Protein AF-0000000067176223 (afdb_homodimer)

Radius of gyration: 20.03 Å; Cα contacts (8 Å, |Δi|>4): 504; chains: 2; bounding box: 41×59×47 Å

Sequence (316 aa):
MNLDLLIQASAVLAVLGTAVVYGTDVFCAAVLRPALESVDDGALVSVMGHVHRFGDHRMPVPGVIGIVASAACVALAAVTAHWAQVFAAVTALALLLAWLALYLRVSAPVNRQLTAAADAGRSLVNGRALQEKWDHVIGARAVLQGAAVAALCVVLAVMNLDLLIQASAVLAVLGTAVVYGTDVFCAAVLRPALESVDDGALVSVMGHVHRFGDHRMPVPGVIGIVASAACVALAAVTAHWAQVFAAVTALALLLAWLALYLRVSAPVNRQLTAAADAGRSLVNGRALQEKWDHVIGARAVLQGAAVAALCVVLAV

pLDDT: mean 96.62, std 4.66, range [54.97, 99.0]

Organism: Mycolicibacterium smegmatis (strain ATCC 700084 / mc(2)155) (NCBI:txid246196)

Secondary structure (DSSP, 8-state):
--HHHHHHHHHHHHHHHHHHHHHHHHHIIIIIHHHHHTS-HHHHHHHHHHHHHHHHHHTHHHHHHHHHHHHHHHHHHHHHT-HHHHHHHHHHHHHHHHHHHHIIIIIHHHHHHHHHHHHHT---TTHHHHHHHHHHHHHHHHHHHHHHHHHHHHHHH-/--HHHHHHHHHHHHHHHHHHHHHHHHHIIIIIHHHHHTS-HHHHHHHHHHHHHHHHHHTHHHHHHHHHHHHHHHHHHHHHT-HHHHHHHHHHHHHHHHHHHHIIIIIHHHHHHHHHHHHHT---TTHHHHHHHHHHHHHHHHHHHHHHHHHHHHHHH-

Nearest PDB structures (foldseek):
  6jzh-assembly1_A  TM=2.528E-01  e=4.218E+00  Homo sapiens
  5k2a-assembly1_A  TM=2.636E-01  e=5.642E+00  unclassified
  8pwn-assembly1_A  TM=2.704E-01  e=7.548E+00  Homo sapiens
  5uvi-assembly1_A  TM=2.059E-01  e=6.526E+00  Homo sapiens
  6jzh-assembly1_A  TM=2.527E-01  e=4.218E+00  Homo sapiens

Structure (mmCIF, N/CA/C/O backbone):
data_AF-0000000067176223-model_v1
#
loop_
_entity.id
_entity.type
_entity.pdbx_description
1 polymer 'DUF1772 domain-containing protein'
#
loop_
_atom_site.group_PDB
_atom_site.id
_atom_site.type_symbol
_atom_site.label_atom_id
_atom_site.label_alt_id
_atom_site.label_comp_id
_atom_site.label_asym_id
_atom_site.label_entity_id
_atom_site.label_seq_id
_atom_site.pdbx_PDB_ins_code
_atom_site.Cartn_x
_atom_site.Cartn_y
_atom_site.Cartn_z
_atom_site.occupancy
_atom_site.B_iso_or_equiv
_atom_site.auth_seq_id
_atom_site.auth_comp_id
_atom_site.auth_asym_id
_atom_site.auth_atom_id
_atom_site.pdbx_PDB_model_num
ATOM 1 N N . MET A 1 1 ? -3.422 -18.531 -28.188 1 54.97 1 MET A N 1
ATOM 2 C CA . MET A 1 1 ? -2.711 -17.969 -27.047 1 54.97 1 MET A CA 1
ATOM 3 C C . MET A 1 1 ? -2.979 -18.797 -25.797 1 54.97 1 MET A C 1
ATOM 5 O O . MET A 1 1 ? -4.07 -19.344 -25.625 1 54.97 1 MET A O 1
ATOM 9 N N . ASN A 1 2 ? -1.961 -19.328 -24.969 1 86.75 2 ASN A N 1
ATOM 10 C CA . ASN A 1 2 ? -2.041 -20.312 -23.875 1 86.75 2 ASN A CA 1
ATOM 11 C C . ASN A 1 2 ? -2.857 -19.781 -22.703 1 86.75 2 ASN A C 1
ATOM 13 O O . ASN A 1 2 ? -2.527 -18.75 -22.125 1 86.75 2 ASN A O 1
ATOM 17 N N . LEU A 1 3 ? -4.176 -20.078 -22.781 1 89.44 3 LEU A N 1
ATOM 18 C CA . LEU A 1 3 ? -5.16 -19.719 -21.781 1 89.44 3 LEU A CA 1
ATOM 19 C C . LEU A 1 3 ? -4.527 -19.656 -20.391 1 89.44 3 LEU A C 1
ATOM 21 O O . LEU A 1 3 ? -4.867 -18.797 -19.578 1 89.44 3 LEU A O 1
ATOM 25 N N . ASP A 1 4 ? -3.611 -20.406 -20.156 1 91.38 4 ASP A N 1
ATOM 26 C CA . ASP A 1 4 ? -2.92 -20.422 -18.859 1 91.38 4 ASP A CA 1
ATOM 27 C C . ASP A 1 4 ? -2.064 -19.172 -18.688 1 91.38 4 ASP A C 1
ATOM 29 O O . ASP A 1 4 ? -2.008 -18.594 -17.594 1 91.38 4 ASP A O 1
ATOM 33 N N . LEU A 1 5 ? -1.467 -18.797 -19.703 1 94.31 5 LEU A N 1
ATOM 34 C CA . LEU A 1 5 ? -0.641 -17.609 -19.641 1 94.31 5 LEU A CA 1
ATOM 35 C C . LEU A 1 5 ? -1.502 -16.359 -19.453 1 94.31 5 LEU A C 1
ATOM 37 O O . LEU A 1 5 ? -1.098 -15.43 -18.75 1 94.31 5 LEU A O 1
ATOM 41 N N . LEU A 1 6 ? -2.688 -16.375 -20.047 1 95.56 6 LEU A N 1
ATOM 42 C CA . LEU A 1 6 ? -3.605 -15.242 -19.891 1 95.56 6 LEU A CA 1
ATOM 43 C C . LEU A 1 6 ? -4.113 -15.141 -18.453 1 95.56 6 LEU A C 1
ATOM 45 O O . LEU A 1 6 ? -4.242 -14.039 -17.922 1 95.56 6 LEU A O 1
ATOM 49 N N . ILE A 1 7 ? -4.367 -16.234 -17.875 1 96.19 7 ILE A N 1
ATOM 50 C CA . ILE A 1 7 ? -4.816 -16.25 -16.484 1 96.19 7 ILE A CA 1
ATOM 51 C C . ILE A 1 7 ? -3.699 -15.734 -15.586 1 96.19 7 ILE A C 1
ATOM 53 O O . ILE A 1 7 ? -3.938 -14.891 -14.719 1 96.19 7 ILE A O 1
ATOM 57 N N . GLN A 1 8 ? -2.512 -16.188 -15.828 1 97.31 8 GLN A N 1
ATOM 58 C CA . GLN A 1 8 ? -1.377 -15.773 -15.016 1 97.31 8 GLN A CA 1
ATOM 59 C C . GLN A 1 8 ? -1.118 -14.273 -15.156 1 97.31 8 GLN A C 1
ATOM 61 O O . GLN A 1 8 ? -0.884 -13.586 -14.164 1 97.31 8 GLN A O 1
ATOM 66 N N . ALA A 1 9 ? -1.176 -13.805 -16.375 1 98.12 9 ALA A N 1
ATOM 67 C 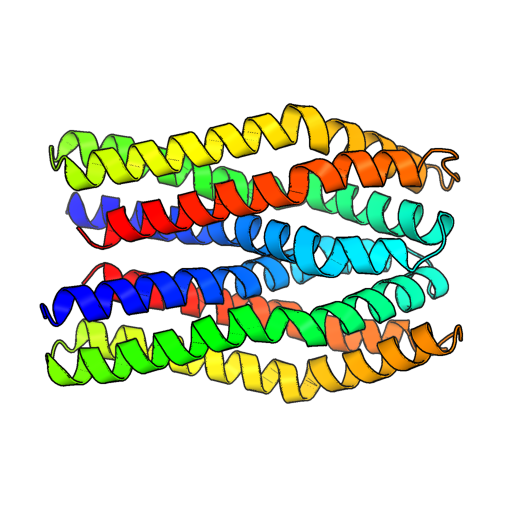CA . ALA A 1 9 ? -0.964 -12.383 -16.625 1 98.12 9 ALA A CA 1
ATOM 68 C C . ALA A 1 9 ? -2.035 -11.547 -15.93 1 98.12 9 ALA A C 1
ATOM 70 O O . ALA A 1 9 ? -1.729 -10.523 -15.312 1 98.12 9 ALA A O 1
ATOM 71 N N . SER A 1 10 ? -3.27 -11.984 -16.031 1 98.44 10 SER A N 1
ATOM 72 C CA . SER A 1 10 ? -4.375 -11.281 -15.391 1 98.44 10 SER A CA 1
ATOM 73 C C . SER A 1 10 ? -4.227 -11.289 -13.875 1 98.44 10 SER A C 1
ATOM 75 O O . SER A 1 10 ? -4.492 -10.281 -13.211 1 98.44 10 SER A O 1
ATOM 77 N N . ALA A 1 11 ? -3.791 -12.398 -13.344 1 98.75 11 ALA A N 1
ATOM 78 C CA . ALA A 1 11 ? -3.633 -12.508 -11.898 1 98.75 11 ALA A CA 1
ATOM 79 C C . ALA A 1 11 ? -2.498 -11.617 -11.398 1 98.75 11 ALA A C 1
ATOM 81 O O . ALA A 1 11 ? -2.615 -10.984 -10.344 1 98.75 11 ALA A O 1
ATOM 82 N N . VAL A 1 12 ? -1.42 -11.539 -12.117 1 98.94 12 VAL A N 1
ATOM 83 C CA . VAL A 1 12 ? -0.304 -10.68 -11.734 1 98.94 12 VAL A CA 1
ATOM 84 C C . VAL A 1 12 ? -0.749 -9.219 -11.75 1 98.94 12 VAL A C 1
ATOM 86 O O . VAL A 1 12 ? -0.463 -8.477 -10.812 1 98.94 12 VAL A O 1
ATOM 89 N N . LEU A 1 13 ? -1.484 -8.82 -12.758 1 98.94 13 LEU A N 1
ATOM 90 C CA . LEU A 1 13 ? -2 -7.461 -12.828 1 98.94 13 LEU A CA 1
ATOM 91 C C . LEU A 1 13 ? -2.955 -7.176 -11.68 1 98.94 13 LEU A C 1
ATOM 93 O O . LEU A 1 13 ? -2.924 -6.09 -11.094 1 98.94 13 LEU A O 1
ATOM 97 N N . ALA A 1 14 ? -3.775 -8.148 -11.391 1 98.94 14 ALA A N 1
ATOM 98 C CA . ALA A 1 14 ? -4.719 -7.996 -10.289 1 98.94 14 ALA A CA 1
ATOM 99 C C . ALA A 1 14 ? -3.984 -7.816 -8.961 1 98.94 14 ALA A C 1
ATOM 101 O O . ALA A 1 14 ? -4.355 -6.969 -8.148 1 98.94 14 ALA A O 1
ATOM 102 N N . VAL A 1 15 ? -2.938 -8.617 -8.734 1 99 15 VAL A N 1
ATOM 103 C CA . VAL A 1 15 ? -2.156 -8.5 -7.504 1 99 15 VAL A CA 1
ATOM 104 C C . VAL A 1 15 ? -1.513 -7.117 -7.426 1 99 15 VAL A C 1
ATOM 106 O O . VAL A 1 15 ? -1.618 -6.434 -6.406 1 99 15 VAL A O 1
ATOM 109 N N . LEU A 1 16 ? -0.951 -6.676 -8.523 1 99 16 LEU A N 1
ATOM 110 C CA . LEU A 1 16 ? -0.237 -5.406 -8.523 1 99 16 LEU A CA 1
ATOM 111 C C . LEU A 1 16 ? -1.193 -4.246 -8.266 1 99 16 LEU A C 1
ATOM 113 O O . LEU A 1 16 ? -0.887 -3.342 -7.484 1 99 16 LEU A O 1
ATOM 117 N N . GLY A 1 17 ? -2.309 -4.23 -8.93 1 98.94 17 GLY A N 1
ATOM 118 C CA . GLY A 1 17 ? -3.295 -3.188 -8.703 1 98.94 17 GLY A CA 1
ATOM 119 C C . GLY A 1 17 ? -3.871 -3.207 -7.297 1 98.94 17 GLY A C 1
ATOM 120 O O . GLY A 1 17 ? -3.932 -2.174 -6.633 1 98.94 17 GLY A O 1
ATOM 121 N N . THR A 1 18 ? -4.25 -4.383 -6.809 1 98.94 18 THR A N 1
ATOM 122 C CA . THR A 1 18 ? -4.859 -4.543 -5.492 1 98.94 18 THR A CA 1
ATOM 123 C C . THR A 1 18 ? -3.854 -4.234 -4.387 1 98.94 18 THR A C 1
ATOM 125 O O . THR A 1 18 ? -4.215 -3.682 -3.346 1 98.94 18 THR A O 1
ATOM 128 N N . ALA A 1 19 ? -2.605 -4.559 -4.602 1 98.94 19 ALA A N 1
ATOM 129 C CA . ALA A 1 19 ? -1.542 -4.348 -3.623 1 98.94 19 ALA A CA 1
ATOM 130 C C . ALA A 1 19 ? -1.354 -2.863 -3.328 1 98.94 19 ALA A C 1
ATOM 132 O O . ALA A 1 19 ? -1.027 -2.482 -2.201 1 98.94 19 ALA A O 1
ATOM 133 N N . VAL A 1 20 ? -1.558 -2.02 -4.324 1 98.94 20 VAL A N 1
ATOM 134 C CA . VAL A 1 20 ? -1.439 -0.582 -4.102 1 98.94 20 VAL A CA 1
ATOM 135 C C . VAL A 1 20 ? -2.473 -0.13 -3.074 1 98.94 20 VAL A C 1
ATOM 137 O O . VAL A 1 20 ? -2.135 0.554 -2.104 1 98.94 20 VAL A O 1
ATOM 140 N N . VAL A 1 21 ? -3.689 -0.533 -3.271 1 98.94 21 VAL A N 1
ATOM 141 C CA . VAL A 1 21 ? -4.773 -0.122 -2.385 1 98.94 21 VAL A CA 1
ATOM 142 C C . VAL A 1 21 ? -4.602 -0.783 -1.02 1 98.94 21 VAL A C 1
ATOM 144 O O . VAL A 1 21 ? -4.816 -0.147 0.016 1 98.94 21 VAL A O 1
ATOM 147 N N . TYR A 1 22 ? -4.199 -1.993 -1.015 1 98.94 22 TYR A N 1
ATOM 148 C CA . TYR A 1 22 ? -3.943 -2.75 0.206 1 98.94 22 TYR A CA 1
ATOM 149 C C . TYR A 1 22 ? -2.883 -2.064 1.06 1 98.94 22 TYR A C 1
ATOM 151 O O . TYR A 1 22 ? -3.121 -1.765 2.232 1 98.94 22 TYR A O 1
ATOM 159 N N . GLY A 1 23 ? -1.751 -1.81 0.456 1 98.94 23 GLY A N 1
ATOM 160 C CA . GLY A 1 23 ? -0.691 -1.146 1.199 1 98.94 23 GLY A CA 1
ATOM 161 C C . GLY A 1 23 ? -1.084 0.231 1.698 1 98.94 23 GLY A C 1
ATOM 162 O O . GLY A 1 23 ? -0.73 0.617 2.814 1 98.94 23 GLY A O 1
ATOM 163 N N . THR A 1 24 ? -1.796 0.92 0.87 1 98.94 24 THR A N 1
ATOM 164 C CA . THR A 1 24 ? -2.285 2.24 1.251 1 98.94 24 THR A CA 1
ATOM 165 C C . THR A 1 24 ? -3.186 2.15 2.48 1 98.94 24 THR A C 1
ATOM 167 O O . THR A 1 24 ? -3.018 2.912 3.436 1 98.94 24 THR A O 1
ATOM 170 N N . ASP A 1 25 ? -4.105 1.191 2.477 1 98.94 25 ASP A N 1
ATOM 171 C CA . ASP A 1 25 ? -5.043 1.061 3.586 1 98.94 25 ASP A CA 1
ATOM 172 C C . ASP A 1 25 ? -4.328 0.615 4.859 1 98.94 25 ASP A C 1
ATOM 174 O O . ASP A 1 25 ? -4.66 1.072 5.957 1 98.94 25 ASP A O 1
ATOM 178 N N . VAL A 1 26 ? -3.383 -0.267 4.742 1 98.94 26 VAL A N 1
ATOM 179 C CA . VAL A 1 26 ? -2.619 -0.706 5.906 1 98.94 26 VAL A CA 1
ATOM 180 C C . VAL A 1 26 ? -1.835 0.47 6.484 1 98.94 26 VAL A C 1
ATOM 182 O O . VAL A 1 26 ? -1.818 0.678 7.699 1 98.94 26 VAL A O 1
ATOM 185 N N . PHE A 1 27 ? -1.197 1.243 5.672 1 98.94 27 PHE A N 1
ATOM 186 C CA . PHE A 1 27 ? -0.453 2.426 6.09 1 98.94 27 PHE A CA 1
ATOM 187 C C . PHE A 1 27 ? -1.363 3.41 6.816 1 98.94 27 PHE A C 1
ATOM 189 O O . PHE A 1 27 ? -0.992 3.957 7.855 1 98.94 27 PHE A O 1
ATOM 196 N N . CYS A 1 28 ? -2.537 3.645 6.219 1 98.88 28 CYS A N 1
ATOM 197 C CA . CYS A 1 28 ? -3.475 4.574 6.836 1 98.88 28 CYS A CA 1
ATOM 198 C C . CYS A 1 28 ? -3.93 4.066 8.195 1 98.88 28 CYS A C 1
ATOM 200 O O . CYS A 1 28 ? -4.008 4.836 9.156 1 98.88 28 CYS A O 1
ATOM 202 N N . ALA A 1 29 ? -4.152 2.785 8.289 1 98.75 29 ALA A N 1
ATOM 203 C CA . ALA A 1 29 ? -4.621 2.203 9.547 1 98.75 29 ALA A CA 1
ATOM 204 C C . ALA A 1 29 ? -3.51 2.191 10.594 1 98.75 29 ALA A C 1
ATOM 206 O O . ALA A 1 29 ? -3.74 2.535 11.758 1 98.75 29 ALA A O 1
ATOM 207 N N . ALA A 1 30 ? -2.33 1.884 10.172 1 98.81 30 ALA A N 1
ATOM 208 C CA . ALA A 1 30 ? -1.265 1.603 11.133 1 98.81 30 ALA A CA 1
ATOM 209 C C . ALA A 1 30 ? -0.45 2.857 11.43 1 98.81 30 ALA A C 1
ATOM 211 O O . ALA A 1 30 ? 0.122 2.988 12.516 1 98.81 30 ALA A O 1
ATOM 212 N N . VAL A 1 31 ? -0.397 3.795 10.523 1 98.81 31 VAL A N 1
ATOM 213 C CA . VAL A 1 31 ? 0.563 4.887 10.656 1 98.81 31 VAL A CA 1
ATOM 214 C C . VAL A 1 31 ? -0.169 6.227 10.625 1 98.81 31 VAL A C 1
ATOM 216 O O . VAL A 1 31 ? -0.065 7.023 11.555 1 98.81 31 VAL A O 1
ATOM 219 N N . LEU A 1 32 ? -0.964 6.469 9.562 1 98.75 32 LEU A N 1
ATOM 220 C CA . LEU A 1 32 ? -1.586 7.773 9.367 1 98.75 32 LEU A CA 1
ATOM 221 C C . LEU A 1 32 ? -2.584 8.07 10.484 1 98.75 32 LEU A C 1
ATOM 223 O O . LEU A 1 32 ? -2.619 9.188 11.016 1 98.75 32 LEU A O 1
ATOM 227 N N . ARG A 1 33 ? -3.365 7.055 10.859 1 98.44 33 ARG A N 1
ATOM 228 C CA . ARG A 1 33 ? -4.402 7.246 11.867 1 98.44 33 ARG A CA 1
ATOM 229 C C . ARG A 1 33 ? -3.807 7.73 13.18 1 98.44 33 ARG A C 1
ATOM 231 O O . ARG A 1 33 ? -4.164 8.797 13.68 1 98.44 33 ARG A O 1
ATOM 238 N N . PRO A 1 34 ? -2.859 7.031 13.758 1 98.25 34 PRO A N 1
ATOM 239 C CA . PRO A 1 34 ? -2.301 7.551 15.008 1 98.25 34 PRO A CA 1
ATOM 240 C C . PRO A 1 34 ? -1.509 8.844 14.805 1 98.25 34 PRO A C 1
ATOM 242 O O . PRO A 1 34 ? -1.446 9.68 15.711 1 98.25 34 PRO A O 1
ATOM 245 N N . ALA A 1 35 ? -0.877 9.078 13.711 1 98.38 35 ALA A N 1
ATOM 246 C CA . ALA A 1 35 ? -0.188 10.336 13.422 1 98.38 35 ALA A CA 1
ATOM 247 C C . ALA A 1 35 ? -1.152 11.516 13.477 1 98.38 35 ALA A C 1
ATOM 249 O O . ALA A 1 35 ? -0.839 12.555 14.07 1 98.38 35 ALA A O 1
ATOM 250 N N . LEU A 1 36 ? -2.369 11.305 12.914 1 97.69 36 LEU A N 1
ATOM 251 C CA . LEU A 1 36 ? -3.354 12.383 12.844 1 97.69 36 LEU A CA 1
ATOM 252 C C . LEU A 1 36 ? -3.959 12.656 14.219 1 97.69 36 LEU A C 1
ATOM 254 O O . LEU A 1 36 ? -4.48 13.742 14.461 1 97.69 36 LEU A O 1
ATOM 258 N N . GLU A 1 37 ? -3.879 11.688 15.094 1 96.94 37 GLU A N 1
ATOM 259 C CA . GLU A 1 37 ? -4.312 11.906 16.469 1 96.94 37 GLU A CA 1
ATOM 260 C C . GLU A 1 37 ? -3.352 12.828 17.203 1 96.94 37 GLU A C 1
ATOM 262 O O . GLU A 1 37 ? -3.717 13.43 18.234 1 96.94 37 GLU A O 1
ATOM 267 N N . SER A 1 38 ? -2.205 13.039 16.672 1 95.94 38 SER A N 1
ATOM 268 C CA . SER A 1 38 ? -1.148 13.758 17.375 1 95.94 38 SER A CA 1
ATOM 269 C C . SER A 1 38 ? -1.013 15.188 16.859 1 95.94 38 SER A C 1
ATOM 271 O O . SER A 1 38 ? -0.119 15.922 17.281 1 95.94 38 SER A O 1
ATOM 273 N N . VAL A 1 39 ? -1.89 15.57 15.914 1 95.69 39 VAL A N 1
ATOM 274 C CA . VAL A 1 39 ? -1.747 16.906 15.328 1 95.69 39 VAL A CA 1
ATOM 275 C C . VAL A 1 39 ? -3.002 17.719 15.609 1 95.69 39 VAL A C 1
ATOM 277 O O . VAL A 1 39 ? -4.031 17.188 16.016 1 95.69 39 VAL A O 1
ATOM 280 N N . ASP A 1 40 ? -2.891 19.062 15.422 1 94.06 40 ASP A N 1
ATOM 281 C CA . ASP A 1 40 ? -4.047 19.922 15.656 1 94.06 40 ASP A CA 1
ATOM 282 C C . ASP A 1 40 ? -5.07 19.781 14.531 1 94.06 40 ASP A C 1
ATOM 284 O O . ASP A 1 40 ? -4.754 19.281 13.453 1 94.06 40 ASP A O 1
ATOM 288 N N . ASP A 1 41 ? -6.285 20.234 14.727 1 94.5 41 ASP A N 1
ATOM 289 C CA . ASP A 1 41 ? -7.406 20.047 13.812 1 94.5 41 ASP A CA 1
ATOM 290 C C . ASP A 1 41 ? -7.152 20.75 12.477 1 94.5 41 ASP A C 1
ATOM 292 O O . ASP A 1 41 ? -7.547 20.25 11.422 1 94.5 41 ASP A O 1
ATOM 296 N N . GLY A 1 42 ? -6.551 21.938 12.57 1 93.94 42 GLY A N 1
ATOM 297 C CA . GLY A 1 42 ? -6.254 22.672 11.352 1 93.94 42 GLY A CA 1
ATOM 298 C C . GLY A 1 42 ? -5.336 21.906 10.406 1 93.94 42 GLY A C 1
ATOM 299 O O . GLY A 1 42 ? -5.602 21.828 9.211 1 93.94 42 GLY A O 1
ATOM 300 N N . ALA A 1 43 ? -4.273 21.375 10.984 1 94.31 43 ALA A N 1
ATOM 301 C CA . ALA A 1 43 ? -3.33 20.594 10.195 1 94.31 43 ALA A CA 1
ATOM 302 C C . ALA A 1 43 ? -3.994 19.344 9.633 1 94.31 43 ALA A C 1
ATOM 304 O O . ALA A 1 43 ? -3.783 18.984 8.477 1 94.31 43 ALA A O 1
ATOM 305 N N . LEU A 1 44 ? -4.809 18.719 10.461 1 96.88 44 LEU A N 1
ATOM 306 C CA . LEU A 1 44 ? -5.527 17.516 10.047 1 96.88 44 LEU A CA 1
ATOM 307 C C . LEU A 1 44 ? -6.414 17.812 8.836 1 96.88 44 LEU A C 1
ATOM 309 O O . LEU A 1 44 ? -6.32 17.125 7.816 1 96.88 44 LEU A O 1
ATOM 313 N N . VAL A 1 45 ? -7.23 18.797 8.906 1 96.62 45 VAL A N 1
ATOM 314 C CA . VAL A 1 45 ? -8.195 19.109 7.855 1 96.62 45 VAL A CA 1
ATOM 315 C C . VAL A 1 45 ? -7.457 19.547 6.594 1 96.62 45 VAL A C 1
ATOM 317 O O . VAL A 1 45 ? -7.805 19.125 5.484 1 96.62 45 VAL A O 1
ATOM 320 N N . SER A 1 46 ? -6.465 20.359 6.742 1 96.19 46 SER A N 1
ATOM 321 C CA . SER A 1 46 ? -5.719 20.859 5.59 1 96.19 46 SER A CA 1
ATOM 322 C C . SER A 1 46 ? -5.016 19.734 4.848 1 96.19 46 SER A C 1
ATOM 324 O O . SER A 1 46 ? -5.223 19.547 3.646 1 96.19 46 SER A O 1
ATOM 326 N N . VAL A 1 47 ? -4.285 18.938 5.578 1 97.31 47 VAL A N 1
ATOM 327 C CA 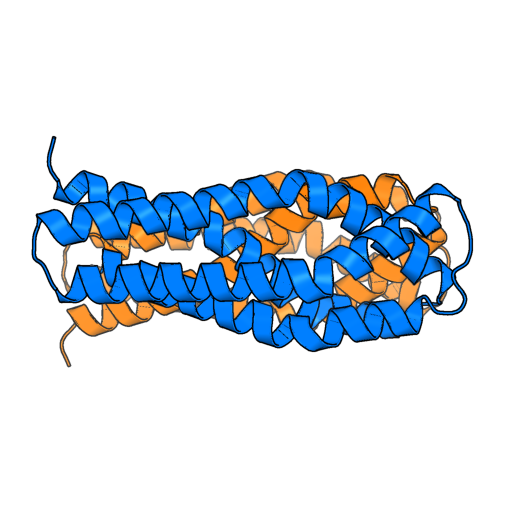. VAL A 1 47 ? -3.494 17.891 4.945 1 97.31 47 VAL A CA 1
ATOM 328 C C . VAL A 1 47 ? -4.414 16.812 4.395 1 97.31 47 VAL A C 1
ATOM 330 O O . VAL A 1 47 ? -4.289 16.406 3.236 1 97.31 47 VAL A O 1
ATOM 333 N N . MET A 1 48 ? -5.398 16.359 5.184 1 98.12 48 MET A N 1
ATOM 334 C CA . MET A 1 48 ? -6.246 15.258 4.738 1 98.12 48 MET A CA 1
ATOM 335 C C . MET A 1 48 ? -7.172 15.703 3.613 1 98.12 48 MET A C 1
ATOM 337 O O . MET A 1 48 ? -7.504 14.914 2.727 1 98.12 48 MET A O 1
ATOM 341 N N . GLY A 1 49 ? -7.621 16.953 3.666 1 97.88 49 GLY A N 1
ATOM 342 C CA . GLY A 1 49 ? -8.391 17.453 2.539 1 97.88 49 GLY A CA 1
ATOM 343 C C . GLY A 1 49 ? -7.66 17.328 1.216 1 97.88 49 GLY A C 1
ATOM 344 O O . GLY A 1 49 ? -8.234 16.875 0.224 1 97.88 49 GLY A O 1
ATOM 345 N N . HIS A 1 50 ? -6.414 17.688 1.16 1 97.81 50 HIS A N 1
ATOM 346 C CA . HIS A 1 50 ? -5.629 17.594 -0.065 1 97.81 50 HIS A CA 1
ATOM 347 C C . HIS A 1 50 ? -5.281 16.141 -0.393 1 97.81 50 HIS A C 1
ATOM 349 O O . HIS A 1 50 ? -5.238 15.766 -1.563 1 97.81 50 HIS A O 1
ATOM 355 N N . VAL A 1 51 ? -5 15.312 0.627 1 98.62 51 VAL A N 1
ATOM 356 C CA . VAL A 1 51 ? -4.766 13.891 0.415 1 98.62 51 VAL A CA 1
ATOM 357 C C . VAL A 1 51 ? -5.98 13.258 -0.258 1 98.62 51 VAL A C 1
ATOM 359 O O . VAL A 1 51 ? -5.844 12.508 -1.229 1 98.62 51 VAL A O 1
ATOM 362 N N . HIS A 1 52 ? -7.176 13.586 0.267 1 98.5 52 HIS A N 1
ATOM 363 C CA . HIS A 1 52 ? -8.391 13.016 -0.31 1 98.5 52 HIS A CA 1
ATOM 364 C C . HIS A 1 52 ? -8.633 13.547 -1.717 1 98.5 52 HIS A C 1
ATOM 366 O O . HIS A 1 52 ? -9.094 12.812 -2.592 1 98.5 52 HIS A O 1
ATOM 372 N N . ARG A 1 53 ? -8.328 14.781 -1.964 1 97.75 53 ARG A N 1
ATOM 373 C CA . ARG A 1 53 ? -8.461 15.359 -3.299 1 97.75 53 ARG A CA 1
ATOM 374 C C . ARG A 1 53 ? -7.633 14.586 -4.316 1 97.75 53 ARG A C 1
ATOM 376 O O . ARG A 1 53 ? -8.156 14.125 -5.332 1 97.75 53 ARG A O 1
ATOM 383 N N . PHE A 1 54 ? -6.367 14.438 -4.078 1 98.44 54 PHE A N 1
ATOM 384 C CA . PHE A 1 54 ? -5.48 13.727 -4.996 1 98.44 54 PHE A CA 1
ATOM 385 C C . PHE A 1 54 ? -5.789 12.234 -4.996 1 98.44 54 PHE A C 1
ATOM 387 O O . PHE A 1 54 ? -5.762 11.594 -6.047 1 98.44 54 PHE A O 1
ATOM 394 N N . GLY A 1 55 ? -6.066 11.672 -3.795 1 98.44 55 GLY A N 1
ATOM 395 C CA . GLY A 1 55 ? -6.383 10.258 -3.693 1 98.44 55 GLY A CA 1
ATOM 396 C C . GLY A 1 55 ? -7.594 9.859 -4.512 1 98.44 55 GLY A C 1
ATOM 397 O O . GLY A 1 55 ? -7.547 8.883 -5.266 1 98.44 55 GLY A O 1
ATOM 398 N N . ASP A 1 56 ? -8.688 10.594 -4.375 1 97.94 56 ASP A N 1
ATOM 399 C CA . ASP A 1 56 ? -9.938 10.273 -5.066 1 97.94 56 ASP A CA 1
ATOM 400 C C . ASP A 1 56 ? -9.781 10.43 -6.578 1 97.94 56 ASP A C 1
ATOM 402 O O . ASP A 1 56 ? -10.555 9.852 -7.348 1 97.94 56 ASP A O 1
ATOM 406 N N . HIS A 1 57 ? -8.766 11.141 -6.965 1 97.62 57 HIS A N 1
ATOM 407 C CA . HIS A 1 57 ? -8.516 11.32 -8.391 1 97.62 57 HIS A CA 1
ATOM 408 C C . HIS A 1 57 ? -7.582 10.242 -8.93 1 97.62 57 HIS A C 1
ATOM 410 O O . HIS A 1 57 ? -7.73 9.797 -10.062 1 97.62 57 HIS A O 1
ATOM 416 N N . ARG A 1 58 ? -6.645 9.773 -8.188 1 98.62 58 ARG A N 1
ATOM 417 C CA . ARG A 1 58 ? -5.547 8.984 -8.734 1 98.62 58 ARG A CA 1
ATOM 418 C C . ARG A 1 58 ? -5.652 7.523 -8.297 1 98.62 58 ARG A C 1
ATOM 420 O O . ARG A 1 58 ? -5.281 6.621 -9.047 1 98.62 58 ARG A O 1
ATOM 427 N N . MET A 1 59 ? -6.211 7.277 -7.168 1 98.62 59 MET A N 1
ATOM 428 C CA . MET A 1 59 ? -6.195 5.93 -6.609 1 98.62 59 MET A CA 1
ATOM 429 C C . MET A 1 59 ? -7.223 5.039 -7.301 1 98.62 59 MET A C 1
ATOM 431 O O . MET A 1 59 ? -7.145 3.812 -7.223 1 98.62 59 MET A O 1
ATOM 435 N N . PRO A 1 60 ? -8.32 5.574 -8.047 1 98.56 60 PRO A N 1
ATOM 436 C CA . PRO A 1 60 ? -9.188 4.688 -8.82 1 98.56 60 PRO A CA 1
ATOM 437 C C . PRO A 1 60 ? -8.43 3.898 -9.891 1 98.56 60 PRO A C 1
ATOM 439 O O . PRO A 1 60 ? -8.836 2.795 -10.258 1 98.56 60 PRO A O 1
ATOM 442 N N . VAL A 1 61 ? -7.285 4.348 -10.352 1 98.75 61 VAL A N 1
ATOM 443 C CA . VAL A 1 61 ? -6.527 3.682 -11.406 1 98.75 61 VAL A CA 1
ATOM 444 C C . VAL A 1 61 ? -6.07 2.307 -10.922 1 98.75 61 VAL A C 1
ATOM 446 O O . VAL A 1 61 ? -6.457 1.282 -11.492 1 98.75 61 VAL A O 1
ATOM 449 N N . PRO A 1 62 ? -5.273 2.221 -9.875 1 98.81 62 PRO A N 1
ATOM 450 C CA . PRO A 1 62 ? -4.91 0.871 -9.43 1 98.81 62 PRO A CA 1
ATOM 451 C C . PRO A 1 62 ? -6.117 0.058 -8.961 1 98.81 62 PRO A C 1
ATOM 453 O O . PRO A 1 62 ? -6.141 -1.165 -9.125 1 98.81 62 PRO A O 1
ATOM 456 N N . GLY A 1 63 ? -7.129 0.703 -8.352 1 98.75 63 GLY A N 1
ATOM 457 C CA . GLY A 1 63 ? -8.336 0.002 -7.953 1 98.75 63 GLY A CA 1
ATOM 458 C C . GLY A 1 63 ? -9.055 -0.665 -9.117 1 98.75 63 GLY A C 1
ATOM 459 O O . GLY A 1 63 ? -9.422 -1.838 -9.031 1 98.75 63 GLY A O 1
ATOM 460 N N . VAL A 1 64 ? -9.234 0.07 -10.188 1 98.75 64 VAL A N 1
ATOM 461 C CA . VAL A 1 64 ? -9.906 -0.441 -11.383 1 98.75 64 VAL A CA 1
ATOM 462 C C . VAL A 1 64 ? -9.07 -1.563 -12 1 98.75 64 VAL A C 1
ATOM 464 O O . VAL A 1 64 ? -9.617 -2.588 -12.422 1 98.75 64 VAL A O 1
ATOM 467 N N . ILE A 1 65 ? -7.758 -1.395 -12.039 1 98.88 65 ILE A N 1
ATOM 468 C CA . ILE A 1 65 ? -6.883 -2.453 -12.531 1 98.88 65 ILE A CA 1
ATOM 469 C C . ILE A 1 65 ? -7.094 -3.723 -11.703 1 98.88 65 ILE A C 1
ATOM 471 O O . ILE A 1 65 ? -7.258 -4.809 -12.266 1 98.88 65 ILE A O 1
ATOM 475 N N . GLY A 1 66 ? -7.129 -3.586 -10.406 1 98.94 66 GLY A N 1
ATOM 476 C CA . GLY A 1 66 ? -7.34 -4.734 -9.539 1 98.94 66 GLY A CA 1
ATOM 477 C C . GLY A 1 66 ? -8.672 -5.426 -9.773 1 98.94 66 GLY A C 1
ATOM 478 O O . GLY A 1 66 ? -8.719 -6.648 -9.922 1 98.94 66 GLY A O 1
ATOM 479 N N . ILE A 1 67 ? -9.711 -4.711 -9.867 1 98.94 67 ILE A N 1
ATOM 480 C CA . ILE A 1 67 ? -11.055 -5.254 -9.977 1 98.94 67 ILE A CA 1
ATOM 481 C C . ILE A 1 67 ? -11.25 -5.875 -11.359 1 98.94 67 ILE A C 1
ATOM 483 O O . ILE A 1 67 ? -11.727 -7.008 -11.477 1 98.94 67 ILE A O 1
ATOM 487 N N . VAL A 1 68 ? -10.859 -5.195 -12.422 1 98.94 68 VAL A N 1
ATOM 488 C CA . VAL A 1 68 ? -11.07 -5.668 -13.781 1 98.94 68 VAL A CA 1
ATOM 489 C C . VAL A 1 68 ? -10.211 -6.902 -14.039 1 98.94 68 VAL A C 1
ATOM 491 O O . VAL A 1 68 ? -10.672 -7.879 -14.633 1 98.94 68 VAL A O 1
ATOM 494 N N . ALA A 1 69 ? -8.977 -6.832 -13.633 1 98.94 69 ALA A N 1
ATOM 495 C CA . ALA A 1 69 ? -8.102 -7.988 -13.805 1 98.94 69 ALA A CA 1
ATOM 496 C C . ALA A 1 69 ? -8.617 -9.188 -13.016 1 98.94 69 ALA A C 1
ATOM 498 O O . ALA A 1 69 ? -8.508 -10.328 -13.469 1 98.94 69 ALA A O 1
ATOM 499 N N . SER A 1 70 ? -9.141 -8.953 -11.844 1 98.88 70 SER A N 1
ATOM 500 C CA . SER A 1 70 ? -9.742 -10.031 -11.07 1 98.88 70 SER A CA 1
ATOM 501 C C . SER A 1 70 ? -10.953 -10.617 -11.789 1 98.88 70 SER A C 1
ATOM 503 O O . SER A 1 70 ? -11.148 -11.836 -11.812 1 98.88 70 SER A O 1
ATOM 505 N N . ALA A 1 71 ? -11.781 -9.781 -12.328 1 98.75 71 ALA A N 1
ATOM 506 C CA . ALA A 1 71 ? -12.914 -10.25 -13.117 1 98.75 71 ALA A CA 1
ATOM 507 C C . ALA A 1 71 ? -12.453 -11.078 -14.305 1 98.75 71 ALA A C 1
ATOM 509 O O . ALA A 1 71 ? -13.062 -12.102 -14.641 1 98.75 71 ALA A O 1
ATOM 510 N N . ALA A 1 72 ? -11.43 -10.625 -14.945 1 98.44 72 ALA A N 1
ATOM 511 C CA . ALA A 1 72 ? -10.852 -11.391 -16.047 1 98.44 72 ALA A CA 1
ATOM 512 C C . ALA A 1 72 ? -10.398 -12.766 -15.578 1 98.44 72 ALA A C 1
ATOM 514 O O . ALA A 1 72 ? -10.586 -13.766 -16.281 1 98.44 72 ALA A O 1
ATOM 515 N N . CYS A 1 73 ? -9.766 -12.828 -14.398 1 97.94 73 CYS A N 1
ATOM 516 C CA . CYS A 1 73 ? -9.367 -14.117 -13.828 1 97.94 73 CYS A CA 1
ATOM 517 C C . CYS A 1 73 ? -10.562 -15.039 -13.672 1 97.94 73 CYS A C 1
ATOM 519 O O . CYS A 1 73 ? -10.484 -16.234 -13.992 1 97.94 73 CYS A O 1
ATOM 521 N N . VAL A 1 74 ? -11.656 -14.516 -13.18 1 97.88 74 VAL A N 1
ATOM 522 C CA . VAL A 1 74 ? -12.867 -15.312 -12.992 1 97.88 74 VAL A CA 1
ATOM 523 C C . VAL A 1 74 ? -13.336 -15.852 -14.344 1 97.88 74 VAL A C 1
ATOM 525 O O . VAL A 1 74 ? -13.57 -17.047 -14.484 1 97.88 74 VAL A O 1
ATOM 528 N N . ALA A 1 75 ? -13.453 -15.016 -15.312 1 97.12 75 ALA A N 1
ATOM 529 C CA . ALA A 1 75 ? -13.953 -15.398 -16.625 1 97.12 75 ALA A CA 1
ATOM 530 C C . ALA A 1 75 ? -13.055 -16.453 -17.266 1 97.12 75 ALA A C 1
ATOM 532 O O . ALA A 1 75 ? -13.547 -17.453 -17.797 1 97.12 75 ALA A O 1
ATOM 533 N N . LEU A 1 76 ? -11.75 -16.25 -17.203 1 96.62 76 LEU A N 1
ATOM 534 C CA . LEU A 1 76 ? -10.797 -17.141 -17.844 1 96.62 76 LEU A CA 1
ATOM 535 C C . LEU A 1 76 ? -10.734 -18.484 -17.109 1 96.62 76 LEU A C 1
ATOM 537 O O . LEU A 1 76 ? -10.656 -19.531 -17.75 1 96.62 76 LEU A O 1
ATOM 541 N N . ALA A 1 77 ? -10.734 -18.406 -15.773 1 94.62 77 ALA A N 1
ATOM 542 C CA . ALA A 1 77 ? -10.711 -19.625 -14.984 1 94.62 77 ALA A CA 1
ATOM 543 C C . ALA A 1 77 ? -11.953 -20.469 -15.242 1 94.62 77 ALA A C 1
ATOM 545 O O . ALA A 1 77 ? -11.891 -21.703 -15.258 1 94.62 77 ALA A O 1
ATOM 546 N N . ALA A 1 78 ? -13.078 -19.859 -15.43 1 94 78 ALA A N 1
ATOM 547 C CA . ALA A 1 78 ? -14.336 -20.562 -15.68 1 94 78 ALA A CA 1
ATOM 548 C C . ALA A 1 78 ? -14.273 -21.344 -16.984 1 94 78 ALA A C 1
ATOM 550 O O . ALA A 1 78 ? -14.867 -22.422 -17.109 1 94 78 ALA A O 1
ATOM 551 N N . VAL A 1 79 ? -13.492 -20.859 -17.891 1 93.62 79 VAL A N 1
ATOM 552 C CA . VAL A 1 79 ? -13.359 -21.516 -19.188 1 93.62 79 VAL A CA 1
ATOM 553 C C . VAL A 1 79 ? -12.516 -22.781 -19.047 1 93.62 79 VAL A C 1
ATOM 555 O O . VAL A 1 79 ? -12.789 -23.797 -19.688 1 93.62 79 VAL A O 1
ATOM 558 N N . THR A 1 80 ? -11.531 -22.859 -18.219 1 87.5 80 THR A N 1
ATOM 559 C CA . THR A 1 80 ? -10.609 -23.984 -18.078 1 87.5 80 THR A CA 1
ATOM 560 C C . THR A 1 80 ? -11.188 -25.047 -17.141 1 87.5 80 THR A C 1
ATOM 562 O O . THR A 1 80 ? -10.68 -26.156 -17.078 1 87.5 80 THR A O 1
ATOM 565 N N . ALA A 1 81 ? -12.211 -24.672 -16.453 1 83.44 81 ALA A N 1
ATOM 566 C CA . ALA A 1 81 ? -12.938 -25.562 -15.555 1 83.44 81 ALA A CA 1
ATOM 567 C C . ALA A 1 81 ? -12.023 -26.078 -14.453 1 83.44 81 ALA A C 1
ATOM 569 O O . ALA A 1 81 ? -12.133 -27.25 -14.039 1 83.44 81 ALA A O 1
ATOM 570 N N . HIS A 1 82 ? -10.984 -25.344 -14.141 1 87.5 82 HIS A N 1
ATOM 571 C CA . HIS A 1 82 ? -10.203 -25.641 -12.938 1 87.5 82 HIS A CA 1
ATOM 572 C C . HIS A 1 82 ? -10.836 -25.016 -11.703 1 87.5 82 HIS A C 1
ATOM 574 O O . HIS A 1 82 ? -10.602 -23.844 -11.414 1 87.5 82 HIS A O 1
ATOM 580 N N . TRP A 1 83 ? -11.43 -25.688 -10.906 1 92.88 83 TRP A N 1
ATOM 581 C CA . TRP A 1 83 ? -12.359 -25.203 -9.883 1 92.88 83 TRP A CA 1
ATOM 582 C C . TRP A 1 83 ? -11.609 -24.469 -8.773 1 92.88 83 TRP A C 1
ATOM 584 O O . TRP A 1 83 ? -12.109 -23.5 -8.211 1 92.88 83 TRP A O 1
ATOM 594 N N . ALA A 1 84 ? -10.422 -24.969 -8.391 1 93.12 84 ALA A N 1
ATOM 595 C CA . ALA A 1 84 ? -9.641 -24.281 -7.371 1 93.12 84 ALA A CA 1
ATOM 596 C C . ALA A 1 84 ? -9.336 -22.844 -7.801 1 93.12 84 ALA A C 1
ATOM 598 O O . ALA A 1 84 ? -9.414 -21.922 -6.996 1 93.12 84 ALA A O 1
ATOM 599 N N . GLN A 1 85 ? -9.023 -22.703 -9.07 1 95.25 85 GLN A N 1
ATOM 600 C CA . GLN A 1 85 ? -8.719 -21.375 -9.609 1 95.25 85 GLN A CA 1
ATOM 601 C C . GLN A 1 85 ? -9.969 -20.5 -9.664 1 95.25 85 GLN A C 1
ATOM 603 O O . GLN A 1 85 ? -9.906 -19.312 -9.344 1 95.25 85 GLN A O 1
ATOM 608 N N . VAL A 1 86 ? -11.016 -21.078 -10.047 1 96.75 86 VAL A N 1
ATOM 609 C CA . VAL A 1 86 ? -12.273 -20.344 -10.141 1 96.75 86 VAL A CA 1
ATOM 610 C C . VAL A 1 86 ? -12.68 -19.828 -8.758 1 96.75 86 VAL A C 1
ATOM 612 O O . VAL A 1 86 ? -12.977 -18.656 -8.594 1 96.75 86 VAL A O 1
ATOM 615 N N . PHE A 1 87 ? -12.656 -20.672 -7.766 1 98.06 87 PHE A N 1
ATOM 616 C CA . PHE A 1 87 ? -13.062 -20.297 -6.418 1 98.06 87 PHE A CA 1
ATOM 617 C C . PHE A 1 87 ? -12.172 -19.188 -5.867 1 98.06 87 PHE A C 1
ATOM 619 O O . PHE A 1 87 ? -12.664 -18.234 -5.258 1 98.06 87 PHE A O 1
ATOM 626 N N . ALA A 1 88 ? -10.875 -19.328 -6.043 1 98.5 88 ALA A N 1
ATOM 627 C CA . ALA A 1 88 ? -9.938 -18.297 -5.578 1 98.5 88 ALA A CA 1
ATOM 628 C C . ALA A 1 88 ? -10.211 -16.969 -6.254 1 98.5 88 ALA A C 1
ATOM 630 O O . ALA A 1 88 ? -10.227 -15.922 -5.594 1 98.5 88 ALA A O 1
ATOM 631 N N . ALA A 1 89 ? -10.453 -17.016 -7.547 1 98.62 89 ALA A N 1
ATOM 632 C CA . ALA A 1 89 ? -10.68 -15.789 -8.305 1 98.62 89 ALA A CA 1
ATOM 633 C C . ALA A 1 89 ? -11.992 -15.133 -7.887 1 98.62 89 ALA A C 1
ATOM 635 O O . ALA A 1 89 ? -12.055 -13.914 -7.707 1 98.62 89 ALA A O 1
ATOM 636 N N . VAL A 1 90 ? -13.031 -15.859 -7.75 1 98.81 90 VAL A N 1
ATOM 637 C CA . VAL A 1 90 ? -14.336 -15.336 -7.344 1 98.81 90 VAL A CA 1
ATOM 638 C C . VAL A 1 90 ? -14.234 -14.734 -5.941 1 98.81 90 VAL A C 1
ATOM 640 O O . VAL A 1 90 ? -14.812 -13.68 -5.668 1 98.81 90 VAL A O 1
ATOM 643 N N . THR A 1 91 ? -13.508 -15.422 -5.09 1 98.94 91 THR A N 1
ATOM 644 C CA . THR A 1 91 ? -13.297 -14.914 -3.738 1 98.94 91 THR A CA 1
ATOM 645 C C . THR A 1 91 ? -12.609 -13.555 -3.773 1 98.94 91 THR A C 1
ATOM 647 O O . THR A 1 91 ? -13.047 -12.609 -3.121 1 98.94 91 THR A O 1
ATOM 650 N N . ALA A 1 92 ? -11.531 -13.477 -4.539 1 98.94 92 ALA A N 1
ATOM 651 C CA . ALA A 1 92 ? -10.812 -12.211 -4.66 1 98.94 92 ALA A CA 1
ATOM 652 C C . ALA A 1 92 ? -11.734 -11.102 -5.145 1 98.94 92 ALA A C 1
ATOM 654 O O . ALA A 1 92 ? -11.773 -10.016 -4.555 1 98.94 92 ALA A O 1
ATOM 655 N N . LEU A 1 93 ? -12.484 -11.352 -6.188 1 98.94 93 LEU A N 1
ATOM 656 C CA . LEU A 1 93 ? -13.359 -10.336 -6.77 1 98.94 93 LEU A CA 1
ATOM 657 C C . LEU A 1 93 ? -14.438 -9.914 -5.777 1 98.94 93 LEU A C 1
ATOM 659 O O . LEU A 1 93 ? -14.727 -8.719 -5.637 1 98.94 93 LEU A O 1
ATOM 663 N N . ALA A 1 94 ? -15 -10.875 -5.078 1 98.94 94 ALA A N 1
ATOM 664 C CA . ALA A 1 94 ? -16.031 -10.57 -4.09 1 98.94 94 ALA A CA 1
ATOM 665 C C . ALA A 1 94 ? -15.492 -9.672 -2.982 1 98.94 94 ALA A C 1
ATOM 667 O O . ALA A 1 94 ? -16.156 -8.734 -2.547 1 98.94 94 ALA A O 1
ATOM 668 N N . LEU A 1 95 ? -14.312 -9.93 -2.518 1 99 95 LEU A N 1
ATOM 669 C CA . LEU A 1 95 ? -13.672 -9.133 -1.475 1 99 95 LEU A CA 1
ATOM 670 C C . LEU A 1 95 ? -13.398 -7.719 -1.965 1 99 95 LEU A C 1
ATOM 672 O O . LEU A 1 95 ? -13.602 -6.754 -1.226 1 99 95 LEU A O 1
ATOM 676 N N . LEU A 1 96 ? -12.961 -7.613 -3.203 1 98.94 96 LEU A N 1
ATOM 677 C CA . LEU A 1 96 ? -12.688 -6.297 -3.773 1 98.94 96 LEU A CA 1
ATOM 678 C C . LEU A 1 96 ? -13.969 -5.492 -3.918 1 98.94 96 LEU A C 1
ATOM 680 O O . LEU A 1 96 ? -13.984 -4.285 -3.666 1 98.94 96 LEU A O 1
ATOM 684 N N . LEU A 1 97 ? -15.008 -6.105 -4.289 1 98.94 97 LEU A N 1
ATOM 685 C CA . LEU A 1 97 ? -16.297 -5.418 -4.426 1 98.94 97 LEU A CA 1
ATOM 686 C C . LEU A 1 97 ? -16.844 -5.016 -3.061 1 98.94 97 LEU A C 1
ATOM 688 O O . LEU A 1 97 ? -17.453 -3.957 -2.924 1 98.94 97 LEU A O 1
ATOM 692 N N . ALA A 1 98 ? -16.641 -5.867 -2.07 1 98.94 98 ALA A N 1
ATOM 693 C CA . ALA A 1 98 ? -17.016 -5.5 -0.708 1 98.94 98 ALA A CA 1
ATOM 694 C C . ALA A 1 98 ? -16.234 -4.27 -0.238 1 98.94 98 ALA A C 1
ATOM 696 O O . ALA A 1 98 ? -16.812 -3.375 0.389 1 98.94 98 ALA A O 1
ATOM 697 N N . TRP A 1 99 ? -14.977 -4.25 -0.481 1 98.88 99 TRP A N 1
ATOM 698 C CA . TRP A 1 99 ? -14.156 -3.084 -0.179 1 98.88 99 TRP A CA 1
ATOM 699 C C . TRP A 1 99 ? -14.719 -1.837 -0.857 1 98.88 99 TRP A C 1
ATOM 701 O O . TRP A 1 99 ? -14.82 -0.778 -0.233 1 98.88 99 TRP A O 1
ATOM 711 N N . LEU A 1 100 ? -15.039 -1.994 -2.145 1 98.88 100 LEU A N 1
ATOM 712 C CA . LEU A 1 100 ? -15.547 -0.863 -2.912 1 98.88 100 LEU A CA 1
ATOM 713 C C . LEU A 1 100 ? -16.844 -0.335 -2.305 1 98.88 100 LEU A C 1
ATOM 715 O O . LEU A 1 100 ? -17.047 0.878 -2.219 1 98.88 100 LEU A O 1
ATOM 719 N N . ALA A 1 101 ? -17.656 -1.202 -1.924 1 98.75 101 ALA A N 1
ATOM 720 C CA . ALA A 1 101 ? -18.922 -0.807 -1.285 1 98.75 101 ALA A CA 1
ATOM 721 C C . ALA A 1 101 ? -18.656 -0.017 -0.006 1 98.75 101 ALA A C 1
ATOM 723 O O . ALA A 1 101 ? -19.297 1.011 0.237 1 98.75 101 ALA A O 1
ATOM 724 N N . LEU A 1 102 ? -17.75 -0.523 0.793 1 98.62 102 LEU A N 1
ATOM 725 C CA . LEU A 1 102 ? -17.406 0.157 2.035 1 98.62 102 LEU A CA 1
ATOM 726 C C . LEU A 1 102 ? -16.828 1.536 1.755 1 98.62 102 LEU A C 1
ATOM 728 O O . LEU A 1 102 ? -17.172 2.512 2.422 1 98.62 102 LEU A O 1
ATOM 732 N N . TYR A 1 103 ? -15.953 1.633 0.781 1 98.69 103 TYR A N 1
ATOM 733 C CA . TYR A 1 103 ? -15.359 2.906 0.388 1 98.69 103 TYR A CA 1
ATOM 734 C C . TYR A 1 103 ? -16.438 3.896 -0.05 1 98.69 103 TYR A C 1
ATOM 736 O O . TYR A 1 103 ? -16.453 5.039 0.414 1 98.69 103 TYR A O 1
ATOM 744 N N . LEU A 1 104 ? -17.344 3.479 -0.947 1 98.44 104 LEU A N 1
ATOM 745 C CA . LEU A 1 104 ? -18.359 4.359 -1.526 1 98.44 104 LEU A CA 1
ATOM 746 C C . LEU A 1 104 ? -19.359 4.809 -0.469 1 98.44 104 LEU A C 1
ATOM 748 O O . LEU A 1 104 ? -19.828 5.945 -0.5 1 98.44 104 LEU A O 1
ATOM 752 N N . ARG A 1 105 ? -19.641 3.992 0.503 1 98.06 105 ARG A N 1
ATOM 753 C CA . ARG A 1 105 ? -20.688 4.285 1.472 1 98.06 105 ARG A CA 1
ATOM 754 C C . ARG A 1 105 ? -20.156 5.141 2.615 1 98.06 105 ARG A C 1
ATOM 756 O O . ARG A 1 105 ? -20.891 5.965 3.174 1 98.06 105 ARG A O 1
ATOM 763 N N . VAL A 1 106 ? -18.906 4.961 2.902 1 98.25 106 VAL A N 1
ATOM 764 C CA . VAL A 1 106 ? -18.422 5.586 4.133 1 98.25 106 VAL A CA 1
ATOM 765 C C . VAL A 1 106 ? -17.297 6.559 3.812 1 98.25 106 VAL A C 1
ATOM 767 O O . VAL A 1 106 ? -17.375 7.742 4.152 1 98.25 106 VAL A O 1
ATOM 770 N N . SER A 1 107 ? -16.266 6.109 3.137 1 98.31 107 SER A N 1
ATOM 771 C CA . SER A 1 107 ? -15.047 6.883 2.965 1 98.31 107 SER A CA 1
ATOM 772 C C . SER A 1 107 ? -15.258 8.047 2.004 1 98.31 107 SER A C 1
ATOM 774 O O . SER A 1 107 ? -14.852 9.18 2.285 1 98.31 107 SER A O 1
ATOM 776 N N . ALA A 1 108 ? -15.914 7.758 0.896 1 98.06 108 ALA A N 1
ATOM 777 C CA . ALA A 1 108 ? -16.031 8.75 -0.171 1 98.06 108 ALA A CA 1
ATOM 778 C C . ALA A 1 108 ? -16.812 9.977 0.305 1 98.06 108 ALA A C 1
ATOM 780 O O . ALA A 1 108 ? -16.422 11.109 0.024 1 98.06 108 ALA A O 1
ATOM 781 N N . PRO A 1 109 ? -17.891 9.828 1.023 1 97.75 109 PRO A N 1
ATOM 782 C CA . PRO A 1 109 ? -18.578 11.016 1.516 1 97.75 109 PRO A CA 1
ATOM 783 C C . PRO A 1 109 ? -17.734 11.844 2.475 1 97.75 109 PRO A C 1
ATOM 785 O O . PRO A 1 109 ? -17.812 13.078 2.463 1 97.75 109 PRO A O 1
ATOM 788 N N . VAL A 1 110 ? -16.984 11.195 3.32 1 97.75 110 VAL A N 1
ATOM 789 C CA . VAL A 1 110 ? -16.109 11.906 4.242 1 97.75 110 VAL A CA 1
ATOM 790 C C . VAL A 1 110 ? -15.023 12.648 3.457 1 97.75 110 VAL A C 1
ATOM 792 O O . VAL A 1 110 ? -14.727 13.805 3.748 1 97.75 110 VAL A O 1
ATOM 795 N N . ASN A 1 111 ? -14.453 11.938 2.453 1 98.44 111 ASN A N 1
ATOM 796 C CA . ASN A 1 111 ? -13.438 12.555 1.604 1 98.44 111 ASN A CA 1
ATOM 797 C C . ASN A 1 111 ? -13.93 13.875 1.017 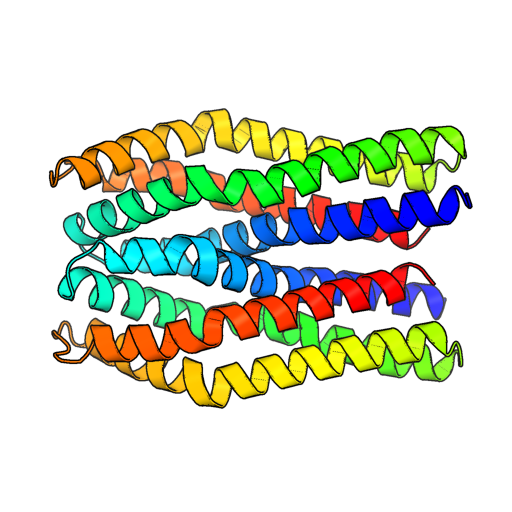1 98.44 111 ASN A C 1
ATOM 799 O O . ASN A 1 111 ? -13.203 14.875 1.036 1 98.44 111 ASN A O 1
ATOM 803 N N . ARG A 1 112 ? -15.141 13.938 0.537 1 97.44 112 ARG A N 1
ATOM 804 C CA . ARG A 1 112 ? -15.695 15.109 -0.134 1 97.44 112 ARG A CA 1
ATOM 805 C C . ARG A 1 112 ? -15.82 16.281 0.831 1 97.44 112 ARG A C 1
ATOM 807 O O . ARG A 1 112 ? -15.547 17.422 0.461 1 97.44 112 ARG A O 1
ATOM 814 N N . GLN A 1 113 ? -16.172 15.969 1.992 1 97 113 GLN A N 1
ATOM 815 C CA . GLN A 1 113 ? -16.344 17.031 2.986 1 97 113 GLN A CA 1
ATOM 816 C C . GLN A 1 113 ? -14.992 17.609 3.393 1 97 113 GLN A C 1
ATOM 818 O O . GLN A 1 113 ? -14.844 18.844 3.477 1 97 113 GLN A O 1
ATOM 823 N N . LEU A 1 114 ? -14.055 16.781 3.59 1 97.25 114 LEU A N 1
ATOM 824 C CA . LEU A 1 114 ? -12.734 17.266 3.979 1 97.25 114 LEU A CA 1
ATOM 825 C C . LEU A 1 114 ? -12.07 18.016 2.83 1 97.25 114 LEU A C 1
ATOM 827 O O . LEU A 1 114 ? -11.422 19.047 3.045 1 97.25 114 LEU A O 1
ATOM 831 N N . THR A 1 115 ? -12.258 17.531 1.634 1 97.56 115 THR A N 1
ATOM 832 C CA . THR A 1 115 ? -11.719 18.203 0.456 1 97.56 115 THR A CA 1
ATOM 833 C C . THR A 1 115 ? -12.336 19.594 0.299 1 97.56 115 THR A C 1
ATOM 835 O O . THR A 1 115 ? -11.625 20.578 0.074 1 97.56 115 THR A O 1
ATOM 838 N N . ALA A 1 116 ? -13.602 19.688 0.434 1 96.62 116 ALA A N 1
ATOM 839 C CA . ALA A 1 116 ? -14.297 20.969 0.309 1 96.62 116 ALA A CA 1
ATOM 840 C C . ALA A 1 116 ? -13.789 21.969 1.347 1 96.62 116 ALA A C 1
ATOM 842 O O . ALA A 1 116 ? -13.625 23.141 1.046 1 96.62 116 ALA A O 1
ATOM 843 N N . ALA A 1 117 ? -13.562 21.469 2.518 1 94.44 117 ALA A N 1
ATOM 844 C CA . ALA A 1 117 ? -13.07 22.344 3.586 1 94.44 117 ALA A CA 1
ATOM 845 C C . ALA A 1 117 ? -11.672 22.859 3.273 1 94.44 117 ALA A C 1
ATOM 847 O O . ALA A 1 117 ? -11.375 24.031 3.467 1 94.44 117 ALA A O 1
ATOM 848 N N . ALA A 1 118 ? -10.812 21.969 2.846 1 93.38 118 ALA A N 1
ATOM 849 C CA . ALA A 1 118 ? -9.453 22.359 2.496 1 93.38 118 ALA A CA 1
ATOM 850 C C . ALA A 1 118 ? -9.445 23.359 1.337 1 93.38 118 ALA A C 1
ATOM 852 O O . ALA A 1 118 ? -8.68 24.328 1.342 1 93.38 118 ALA A O 1
ATOM 853 N N . ASP A 1 119 ? -10.281 23.203 0.322 1 93.25 119 ASP A N 1
ATOM 854 C CA . ASP A 1 119 ? -10.375 24.078 -0.843 1 93.25 119 ASP A CA 1
ATOM 855 C C . ASP A 1 119 ? -10.828 25.484 -0.445 1 93.25 119 ASP A C 1
ATOM 857 O O . ASP A 1 119 ? -10.375 26.484 -1.02 1 93.25 119 ASP A O 1
ATOM 861 N N . ALA A 1 120 ? -11.625 25.453 0.583 1 92.44 120 ALA A N 1
ATOM 862 C CA . ALA A 1 120 ? -12.18 26.719 1.034 1 92.44 120 ALA A CA 1
ATOM 863 C C . ALA A 1 120 ? -11.25 27.406 2.037 1 92.44 120 ALA A C 1
ATOM 865 O O . ALA A 1 120 ? -11.453 28.562 2.396 1 92.44 120 ALA A O 1
ATOM 866 N N . GLY A 1 121 ? -10.203 26.672 2.486 1 87.62 121 GLY A N 1
ATOM 867 C CA . GLY A 1 121 ? -9.32 27.219 3.504 1 87.62 121 GLY A CA 1
ATOM 868 C C . GLY A 1 121 ? -10 27.438 4.836 1 87.62 121 GLY A C 1
ATOM 869 O O . GLY A 1 121 ? -9.688 28.391 5.551 1 87.62 121 GLY A O 1
ATOM 870 N N . ARG A 1 122 ? -11.062 26.594 5.098 1 82.62 122 ARG A N 1
ATOM 871 C CA . ARG A 1 122 ? -11.867 26.781 6.305 1 82.62 122 ARG A CA 1
ATOM 872 C C . ARG A 1 122 ? -11.602 25.656 7.309 1 82.62 122 ARG A C 1
ATOM 874 O O . ARG A 1 122 ? -11.234 24.547 6.926 1 82.62 122 ARG A O 1
ATOM 881 N N . SER A 1 123 ? -11.695 26.172 8.508 1 83 123 SER A N 1
ATOM 882 C CA . SER A 1 123 ? -11.727 25.156 9.555 1 83 123 SER A CA 1
ATOM 883 C C . SER A 1 123 ? -13.055 24.406 9.57 1 83 123 SER A C 1
ATOM 885 O O . SER A 1 123 ? -14.07 24.938 9.094 1 83 123 SER A O 1
ATOM 887 N N . LEU A 1 124 ? -12.969 23.188 9.82 1 88.31 124 LEU A N 1
ATOM 888 C CA . LEU A 1 124 ? -14.164 22.359 9.992 1 88.31 124 LEU A CA 1
ATOM 889 C C . LEU A 1 124 ? -14.328 21.953 11.445 1 88.31 124 LEU A C 1
ATOM 891 O O . LEU A 1 124 ? -13.492 21.219 11.992 1 88.31 124 LEU A O 1
ATOM 895 N N . VAL A 1 125 ? -15.336 22.453 12.062 1 88.44 125 VAL A N 1
ATOM 896 C CA . VAL A 1 125 ? -15.57 22.219 13.484 1 88.44 125 VAL A CA 1
ATOM 897 C C . VAL A 1 125 ? -15.664 20.719 13.75 1 88.44 125 VAL A C 1
ATOM 899 O O . VAL A 1 125 ? -15.211 20.25 14.789 1 88.44 125 VAL A O 1
ATOM 902 N N . ASN A 1 126 ? -16.141 19.969 12.805 1 92.38 126 ASN A N 1
ATOM 903 C CA . ASN A 1 126 ? -16.312 18.531 13.008 1 92.38 126 ASN A CA 1
ATOM 904 C C . ASN A 1 126 ? -15.258 17.734 12.242 1 92.38 126 ASN A C 1
ATOM 906 O O . ASN A 1 126 ? -15.484 16.562 11.906 1 92.38 126 ASN A O 1
ATOM 910 N N . GLY A 1 127 ? -14.203 18.406 11.969 1 93.06 127 GLY A N 1
ATOM 911 C CA . GLY A 1 127 ? -13.18 17.75 11.172 1 93.06 127 GLY A CA 1
ATOM 912 C C . GLY A 1 127 ? -12.664 16.469 11.797 1 93.06 127 GLY A C 1
ATOM 913 O O . GLY A 1 127 ? -12.531 15.445 11.117 1 93.06 127 GLY A O 1
ATOM 914 N N . ARG A 1 128 ? -12.414 16.516 13.055 1 93.5 128 ARG A N 1
ATOM 915 C CA . ARG A 1 128 ? -11.906 15.336 13.766 1 93.5 128 ARG A CA 1
ATOM 916 C C . ARG A 1 128 ? -12.945 14.219 13.797 1 93.5 128 ARG A C 1
ATOM 918 O O . ARG A 1 128 ? -12.609 13.047 13.641 1 93.5 128 ARG A O 1
ATOM 925 N N . ALA A 1 129 ? -14.133 14.617 13.984 1 94.94 129 ALA A N 1
ATOM 926 C CA . ALA A 1 129 ? -15.203 13.625 14 1 94.94 129 ALA A CA 1
ATOM 927 C C . ALA A 1 129 ? -15.336 12.945 12.633 1 94.94 129 ALA A C 1
ATOM 929 O O . ALA A 1 129 ? -15.594 11.742 12.555 1 94.94 129 ALA A O 1
ATOM 930 N N . LEU A 1 130 ? -15.219 13.695 11.578 1 95.31 130 LEU A N 1
ATOM 931 C CA . LEU A 1 130 ? -15.25 13.148 10.227 1 95.31 130 LEU A CA 1
ATOM 932 C C . LEU A 1 130 ? -14.102 12.172 10.016 1 95.31 130 LEU A C 1
ATOM 934 O O . LEU A 1 130 ? -14.305 11.07 9.5 1 95.31 130 LEU A O 1
ATOM 938 N N . GLN A 1 131 ? -12.922 12.609 10.469 1 96 131 GLN A N 1
ATOM 939 C CA . GLN A 1 131 ? -11.766 11.742 10.336 1 96 131 GLN A CA 1
ATOM 940 C C . GLN A 1 131 ? -11.953 10.453 11.133 1 96 131 GLN A C 1
ATOM 942 O O . GLN A 1 131 ? -11.539 9.375 10.688 1 96 131 GLN A O 1
ATOM 947 N N . GLU A 1 132 ? -12.555 10.508 12.258 1 96.75 132 GLU A N 1
ATOM 948 C CA . GLU A 1 132 ? -12.812 9.328 13.07 1 96.75 132 GLU A CA 1
ATOM 949 C C . GLU A 1 132 ? -13.773 8.367 12.367 1 96.75 132 GLU A C 1
ATOM 951 O O . GLU A 1 132 ? -13.617 7.152 12.461 1 96.75 132 GLU A O 1
ATOM 956 N N . LYS A 1 133 ? -14.75 8.906 11.75 1 96.75 133 LYS A N 1
ATOM 957 C CA . LYS A 1 133 ? -15.664 8.086 10.961 1 96.75 133 LYS A CA 1
ATOM 958 C C . LYS A 1 133 ? -14.922 7.34 9.859 1 96.75 133 LYS A C 1
ATOM 960 O O . LYS A 1 133 ? -15.172 6.156 9.633 1 96.75 133 LYS A O 1
ATOM 965 N N . TRP A 1 134 ? -14.055 8.055 9.195 1 97.56 134 TRP A N 1
ATOM 966 C CA . TRP A 1 134 ? -13.203 7.473 8.164 1 97.56 134 TRP A CA 1
ATOM 967 C C . TRP A 1 134 ? -12.312 6.379 8.75 1 97.56 134 TRP A C 1
ATOM 969 O O . TRP A 1 134 ? -12.211 5.289 8.188 1 97.56 134 TRP A O 1
ATOM 979 N N . ASP A 1 135 ? -11.742 6.594 9.875 1 97.81 135 ASP A N 1
ATOM 980 C CA . ASP A 1 135 ? -10.797 5.691 10.531 1 97.81 135 ASP A CA 1
ATOM 981 C C . ASP A 1 135 ? -11.5 4.426 11.023 1 97.81 135 ASP A C 1
ATOM 983 O O . ASP A 1 135 ? -10.875 3.369 11.133 1 97.81 135 ASP A O 1
ATOM 987 N N . HIS A 1 136 ? -12.75 4.531 11.242 1 97.5 136 HIS A N 1
ATOM 988 C CA . HIS A 1 136 ? -13.508 3.412 11.789 1 97.5 136 HIS A CA 1
ATOM 989 C C . HIS A 1 136 ? -13.555 2.246 10.805 1 97.5 136 HIS A C 1
ATOM 991 O O . HIS A 1 136 ? -13.602 1.085 11.219 1 97.5 136 HIS A O 1
ATOM 997 N N . VAL A 1 137 ? -13.414 2.512 9.555 1 98.44 137 VAL A N 1
ATOM 998 C CA . VAL A 1 137 ? -13.586 1.438 8.578 1 98.44 137 VAL A CA 1
ATOM 999 C C . VAL A 1 137 ? -12.234 1.1 7.941 1 98.44 137 VAL A C 1
ATOM 1001 O O . VAL A 1 137 ? -12.141 0.163 7.145 1 98.44 137 VAL A O 1
ATOM 1004 N N . ILE A 1 138 ? -11.188 1.811 8.297 1 98.75 138 ILE A N 1
ATOM 1005 C CA . ILE A 1 138 ? -9.922 1.676 7.578 1 98.75 138 ILE A CA 1
ATOM 1006 C C . ILE A 1 138 ? -9.32 0.299 7.852 1 98.75 138 ILE A C 1
ATOM 1008 O O . ILE A 1 138 ? -8.703 -0.299 6.969 1 98.75 138 ILE A O 1
ATOM 1012 N N . GLY A 1 139 ? -9.477 -0.262 9.062 1 98.69 139 GLY A N 1
ATOM 1013 C CA . GLY A 1 139 ? -9.008 -1.604 9.367 1 98.69 139 GLY A CA 1
ATOM 1014 C C . GLY A 1 139 ? -9.703 -2.678 8.547 1 98.69 139 GLY A C 1
ATOM 1015 O O . GLY A 1 139 ? -9.047 -3.578 8.016 1 98.69 139 GLY A O 1
ATOM 1016 N N . ALA A 1 140 ? -11.031 -2.566 8.484 1 98.81 140 ALA A N 1
ATOM 1017 C CA . ALA A 1 140 ? -11.805 -3.514 7.684 1 98.81 140 ALA A CA 1
ATOM 1018 C C . ALA A 1 140 ? -11.414 -3.436 6.211 1 98.81 140 ALA A C 1
ATOM 1020 O O . ALA A 1 140 ? -11.305 -4.461 5.535 1 98.81 140 ALA A O 1
ATOM 1021 N N . ARG A 1 141 ? -11.227 -2.25 5.742 1 98.88 141 ARG A N 1
ATOM 1022 C CA . ARG A 1 141 ? -10.789 -2.051 4.367 1 98.88 141 ARG A CA 1
ATOM 1023 C C . ARG A 1 141 ? -9.445 -2.729 4.113 1 98.88 141 ARG A C 1
ATOM 1025 O O . ARG A 1 141 ? -9.273 -3.422 3.109 1 98.88 141 ARG A O 1
ATOM 1032 N N . ALA A 1 142 ? -8.508 -2.576 4.996 1 98.88 142 ALA A N 1
ATOM 1033 C CA . ALA A 1 142 ? -7.188 -3.182 4.859 1 98.88 142 ALA A CA 1
ATOM 1034 C C . ALA A 1 142 ? -7.281 -4.703 4.848 1 98.88 142 ALA A C 1
ATOM 1036 O O . ALA A 1 142 ? -6.625 -5.367 4.039 1 98.88 142 ALA A O 1
ATOM 1037 N N . VAL A 1 143 ? -8.109 -5.246 5.688 1 98.94 143 VAL A N 1
ATOM 1038 C CA . VAL A 1 143 ? -8.258 -6.695 5.797 1 98.94 143 VAL A CA 1
ATOM 1039 C C . VAL A 1 143 ? -8.867 -7.25 4.508 1 98.94 143 VAL A C 1
ATOM 1041 O O . VAL A 1 143 ? -8.406 -8.266 3.984 1 98.94 143 VAL A O 1
ATOM 1044 N N . LEU A 1 144 ? -9.883 -6.59 3.992 1 98.94 144 LEU A N 1
ATOM 1045 C CA . LEU A 1 144 ? -10.531 -7.02 2.758 1 98.94 144 LEU A CA 1
ATOM 1046 C C . LEU A 1 144 ? -9.531 -7.039 1.603 1 98.94 144 LEU A C 1
ATOM 1048 O O . LEU A 1 144 ? -9.469 -8.016 0.848 1 98.94 144 LEU A O 1
ATOM 1052 N N . GLN A 1 145 ? -8.773 -6.02 1.516 1 98.94 145 GLN A N 1
ATOM 1053 C CA . GLN A 1 145 ? -7.793 -5.926 0.443 1 98.94 145 GLN A CA 1
ATOM 1054 C C . GLN A 1 145 ? -6.703 -6.984 0.604 1 98.94 145 GLN A C 1
ATOM 1056 O O . GLN A 1 145 ? -6.293 -7.613 -0.374 1 98.94 145 GLN A O 1
ATOM 1061 N N . GLY A 1 146 ? -6.199 -7.148 1.85 1 98.94 146 GLY A N 1
ATOM 1062 C CA . GLY A 1 146 ? -5.188 -8.164 2.094 1 98.94 146 GLY A CA 1
ATOM 1063 C C . GLY A 1 146 ? -5.664 -9.57 1.771 1 98.94 146 GLY A C 1
ATOM 1064 O O . GLY A 1 146 ? -4.926 -10.359 1.181 1 98.94 146 GLY A O 1
ATOM 1065 N N . ALA A 1 147 ? -6.871 -9.852 2.141 1 98.94 147 ALA A N 1
ATOM 1066 C CA . ALA A 1 147 ? -7.461 -11.148 1.825 1 98.94 147 ALA A CA 1
ATOM 1067 C C . ALA A 1 147 ? -7.605 -11.336 0.317 1 98.94 147 ALA A C 1
ATOM 1069 O O . ALA A 1 147 ? -7.43 -12.438 -0.198 1 98.94 147 ALA A O 1
ATOM 1070 N N . ALA A 1 148 ? -7.969 -10.273 -0.358 1 98.94 148 ALA A N 1
ATOM 1071 C CA . ALA A 1 148 ? -8.078 -10.344 -1.813 1 98.94 148 ALA A CA 1
ATOM 1072 C C . ALA A 1 148 ? -6.719 -10.648 -2.447 1 98.94 148 ALA A C 1
ATOM 1074 O O . ALA A 1 148 ? -6.621 -11.477 -3.354 1 98.94 148 ALA A O 1
ATOM 1075 N N . VAL A 1 149 ? -5.648 -10.008 -1.985 1 99 149 VAL A N 1
ATOM 1076 C CA . VAL A 1 149 ? -4.309 -10.273 -2.496 1 99 149 VAL A CA 1
ATOM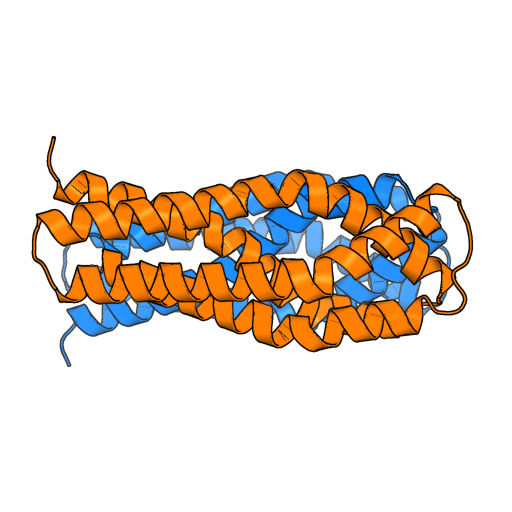 1077 C C . VAL A 1 149 ? -3.941 -11.734 -2.254 1 99 149 VAL A C 1
ATOM 1079 O O . VAL A 1 149 ? -3.412 -12.406 -3.145 1 99 149 VAL A O 1
ATOM 1082 N N . ALA A 1 150 ? -4.266 -12.219 -1.078 1 98.94 150 ALA A N 1
ATOM 1083 C CA . ALA A 1 150 ? -3.982 -13.617 -0.764 1 98.94 150 ALA A CA 1
ATOM 1084 C C . ALA A 1 150 ? -4.727 -14.555 -1.71 1 98.94 150 ALA A C 1
ATOM 1086 O O . ALA A 1 150 ? -4.148 -15.516 -2.217 1 98.94 150 ALA A O 1
ATOM 1087 N N . ALA A 1 151 ? -5.965 -14.281 -1.942 1 98.94 151 ALA A N 1
ATOM 1088 C CA . ALA A 1 151 ? -6.758 -15.109 -2.848 1 98.94 151 ALA A CA 1
ATOM 1089 C C . ALA A 1 151 ? -6.184 -15.086 -4.262 1 98.94 151 ALA A C 1
ATOM 1091 O O . ALA A 1 151 ? -6.152 -16.109 -4.941 1 98.94 151 ALA A O 1
ATOM 1092 N N . LEU A 1 152 ? -5.754 -13.945 -4.719 1 98.94 152 LEU A N 1
ATOM 1093 C CA . LEU A 1 152 ? -5.168 -13.82 -6.047 1 98.94 152 LEU A CA 1
ATOM 1094 C C . LEU A 1 152 ? -3.852 -14.586 -6.137 1 98.94 152 LEU A C 1
ATOM 1096 O O . LEU A 1 152 ? -3.518 -15.133 -7.188 1 98.94 152 LEU A O 1
ATOM 1100 N N . CYS A 1 153 ? -3.102 -14.625 -5.035 1 98.88 153 CYS A N 1
ATOM 1101 C CA . CYS A 1 153 ? -1.902 -15.453 -5.004 1 98.88 153 CYS A CA 1
ATOM 1102 C C . CYS A 1 153 ? -2.252 -16.922 -5.172 1 98.88 153 CYS A C 1
ATOM 1104 O O . CYS A 1 153 ? -1.508 -17.672 -5.809 1 98.88 153 CYS A O 1
ATOM 1106 N N . VAL A 1 154 ? -3.361 -17.344 -4.629 1 98.44 154 VAL A N 1
ATOM 1107 C CA . VAL A 1 154 ? -3.809 -18.734 -4.781 1 98.44 154 VAL A CA 1
ATOM 1108 C C . VAL A 1 154 ? -4.137 -19 -6.25 1 98.44 154 VAL A C 1
ATOM 1110 O O . VAL A 1 154 ? -3.832 -20.078 -6.766 1 98.44 154 VAL A O 1
ATOM 1113 N N . VAL A 1 155 ? -4.699 -18.047 -6.938 1 98.19 155 VAL A N 1
ATOM 1114 C CA . VAL A 1 155 ? -4.969 -18.203 -8.359 1 98.19 155 VAL A CA 1
ATOM 1115 C C . VAL A 1 155 ? -3.672 -18.531 -9.102 1 98.19 155 VAL A C 1
ATOM 1117 O O . VAL A 1 155 ? -3.648 -19.391 -9.984 1 98.19 155 VAL A O 1
ATOM 1120 N N . LEU A 1 156 ? -2.602 -17.891 -8.727 1 98 156 LEU A N 1
ATOM 1121 C CA . LEU A 1 156 ? -1.303 -18.078 -9.359 1 98 156 LEU A CA 1
ATOM 1122 C C . LEU A 1 156 ? -0.71 -19.438 -8.984 1 98 156 LEU A C 1
ATOM 1124 O O . LEU A 1 156 ? -0.046 -20.078 -9.797 1 98 156 LEU A O 1
ATOM 1128 N N . ALA A 1 157 ? -0.998 -19.891 -7.816 1 96.44 157 ALA A N 1
ATOM 1129 C CA . ALA A 1 157 ? -0.294 -21.031 -7.23 1 96.44 157 ALA A CA 1
ATOM 1130 C C . ALA A 1 157 ? -0.93 -22.359 -7.66 1 96.44 157 ALA A C 1
ATOM 1132 O O . ALA A 1 157 ? -0.331 -23.422 -7.5 1 96.44 157 ALA A O 1
ATOM 1133 N N . VAL A 1 158 ? -2.145 -22.328 -8.203 1 93.44 158 VAL A N 1
ATOM 1134 C CA . VAL A 1 158 ? -2.844 -23.578 -8.523 1 93.44 158 VAL A CA 1
ATOM 1135 C C . VAL A 1 158 ? -3.059 -23.656 -10.031 1 93.44 158 VAL A C 1
ATOM 1137 O O . VAL A 1 158 ? -3.061 -22.641 -10.734 1 93.44 158 VAL A O 1
ATOM 1140 N N . MET B 1 1 ? 7.074 -32.844 4.656 1 55.28 1 MET B N 1
ATOM 1141 C CA . MET B 1 1 ? 6.25 -31.688 4.297 1 55.28 1 MET B CA 1
ATOM 1142 C C . MET B 1 1 ? 6.527 -31.25 2.865 1 55.28 1 MET B C 1
ATOM 1144 O O . MET B 1 1 ? 7.656 -31.359 2.381 1 55.28 1 MET B O 1
ATOM 1148 N N . ASN B 1 2 ? 5.52 -31.078 1.869 1 86.81 2 ASN B N 1
ATOM 1149 C CA . ASN B 1 2 ? 5.637 -30.891 0.427 1 86.81 2 ASN B CA 1
ATOM 1150 C C . ASN B 1 2 ? 6.344 -29.578 0.082 1 86.81 2 ASN B C 1
ATOM 1152 O O . ASN B 1 2 ? 5.883 -28.5 0.468 1 86.81 2 ASN B O 1
ATOM 1156 N N . LEU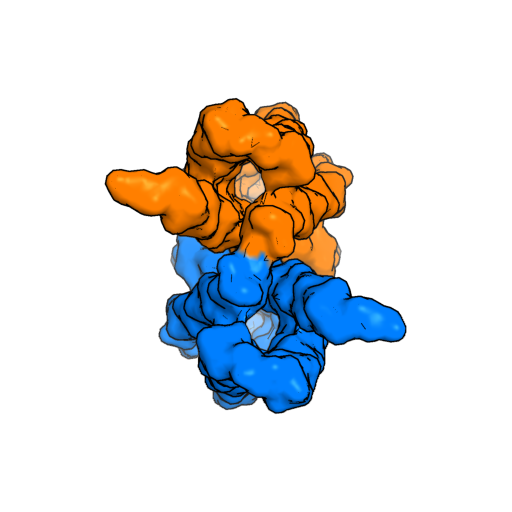 B 1 3 ? 7.695 -29.703 -0.035 1 89.75 3 LEU B N 1
ATOM 1157 C CA . LEU B 1 3 ? 8.594 -28.609 -0.374 1 89.75 3 LEU B CA 1
ATOM 1158 C C . LEU B 1 3 ? 7.895 -27.594 -1.277 1 89.75 3 LEU B C 1
ATOM 1160 O O . LEU B 1 3 ? 8.109 -26.391 -1.15 1 89.75 3 LEU B O 1
ATOM 1164 N N . ASP B 1 4 ? 7.051 -27.984 -2.029 1 91.5 4 ASP B N 1
ATOM 1165 C CA . ASP B 1 4 ? 6.309 -27.109 -2.924 1 91.5 4 ASP B CA 1
ATOM 1166 C C . ASP B 1 4 ? 5.324 -26.234 -2.143 1 91.5 4 ASP B C 1
ATOM 1168 O O . ASP B 1 4 ? 5.16 -25.062 -2.443 1 91.5 4 ASP B O 1
ATOM 1172 N N . LEU B 1 5 ? 4.738 -26.828 -1.227 1 94.44 5 LEU B N 1
ATOM 1173 C CA . LEU B 1 5 ? 3.795 -26.078 -0.4 1 94.44 5 LEU B CA 1
ATOM 1174 C C . LEU B 1 5 ? 4.52 -25.031 0.438 1 94.44 5 LEU B C 1
ATOM 1176 O O . LEU B 1 5 ? 3.99 -23.938 0.662 1 94.44 5 LEU B O 1
ATOM 1180 N N . LEU B 1 6 ? 5.723 -25.359 0.867 1 95.69 6 LEU B N 1
ATOM 1181 C CA . LEU B 1 6 ? 6.512 -24.422 1.656 1 95.69 6 LEU B CA 1
ATOM 1182 C C . LEU B 1 6 ? 6.945 -23.234 0.811 1 95.69 6 LEU B C 1
ATOM 1184 O O . LEU B 1 6 ? 6.938 -22.094 1.286 1 95.69 6 LEU B O 1
ATOM 1188 N N . ILE B 1 7 ? 7.281 -23.484 -0.375 1 96.25 7 ILE B N 1
ATOM 1189 C CA . ILE B 1 7 ? 7.664 -22.406 -1.282 1 96.25 7 ILE B CA 1
ATOM 1190 C C . ILE B 1 7 ? 6.461 -21.5 -1.542 1 96.25 7 ILE B C 1
ATOM 1192 O O . ILE B 1 7 ? 6.574 -20.281 -1.469 1 96.25 7 ILE B O 1
ATOM 1196 N N . GLN B 1 8 ? 5.336 -22.094 -1.771 1 97.31 8 GLN B N 1
ATOM 1197 C CA . GLN B 1 8 ? 4.129 -21.328 -2.047 1 97.31 8 GLN B CA 1
ATOM 1198 C C . GLN B 1 8 ? 3.73 -20.484 -0.84 1 97.31 8 GLN B C 1
ATOM 1200 O O . GLN B 1 8 ? 3.387 -19.312 -0.986 1 97.31 8 GLN B O 1
ATOM 1205 N N . ALA B 1 9 ? 3.793 -21.094 0.315 1 98.12 9 ALA B N 1
ATOM 1206 C CA . ALA B 1 9 ? 3.453 -20.359 1.534 1 98.12 9 ALA B CA 1
ATOM 1207 C C . ALA B 1 9 ? 4.402 -19.188 1.755 1 98.12 9 ALA B C 1
ATOM 1209 O O . ALA B 1 9 ? 3.969 -18.078 2.1 1 98.12 9 ALA B O 1
ATOM 1210 N N . SER B 1 10 ? 5.68 -19.422 1.548 1 98.44 10 SER B N 1
ATOM 1211 C CA . SER B 1 10 ? 6.68 -18.375 1.702 1 98.44 10 SER B CA 1
ATOM 1212 C C . SER B 1 10 ? 6.465 -17.25 0.69 1 98.44 10 SER B C 1
ATOM 1214 O O . SER B 1 10 ? 6.594 -16.078 1.024 1 98.44 10 SER B O 1
ATOM 1216 N N . ALA B 1 11 ? 6.113 -17.625 -0.509 1 98.75 11 ALA B N 1
ATOM 1217 C CA . ALA B 1 11 ? 5.898 -16.625 -1.555 1 98.75 11 ALA B CA 1
ATOM 1218 C C . ALA B 1 11 ? 4.66 -15.781 -1.265 1 98.75 11 ALA B C 1
ATOM 1220 O O . ALA B 1 11 ? 4.664 -14.57 -1.474 1 98.75 11 ALA B O 1
ATOM 1221 N N . VAL B 1 12 ? 3.615 -16.391 -0.787 1 98.94 12 VAL B N 1
ATOM 1222 C CA . VAL B 1 12 ? 2.402 -15.648 -0.443 1 98.94 12 VAL B CA 1
ATOM 1223 C C . VAL B 1 12 ? 2.699 -14.656 0.68 1 98.94 12 VAL B C 1
ATOM 1225 O O . VAL B 1 12 ? 2.299 -13.492 0.611 1 98.94 12 VAL B O 1
ATOM 1228 N N . LEU B 1 13 ? 3.434 -15.078 1.686 1 98.94 13 LEU B N 1
ATOM 1229 C CA . LEU B 1 13 ? 3.812 -14.195 2.781 1 98.94 13 LEU B CA 1
ATOM 1230 C C . LEU B 1 13 ? 4.68 -13.047 2.279 1 98.94 13 LEU B C 1
ATOM 1232 O O . LEU B 1 13 ? 4.516 -11.906 2.707 1 98.94 13 LEU B O 1
ATOM 1236 N N . ALA B 1 14 ? 5.59 -13.391 1.393 1 98.94 14 ALA B N 1
ATOM 1237 C CA . ALA B 1 14 ? 6.461 -12.367 0.824 1 98.94 14 ALA B CA 1
ATOM 1238 C C . ALA B 1 14 ? 5.656 -11.336 0.045 1 98.94 14 ALA B C 1
ATOM 1240 O O . ALA B 1 14 ? 5.902 -10.133 0.161 1 98.94 14 ALA B O 1
ATOM 1241 N N . VAL B 1 15 ? 4.68 -11.789 -0.743 1 99 15 VAL B N 1
ATOM 1242 C CA . VAL B 1 15 ? 3.838 -10.867 -1.504 1 99 15 VAL B CA 1
ATOM 1243 C C . VAL B 1 15 ? 3.055 -9.969 -0.547 1 99 15 VAL B C 1
ATOM 1245 O O . VAL B 1 15 ? 3.047 -8.75 -0.701 1 99 15 VAL B O 1
ATOM 1248 N N . LEU B 1 16 ? 2.504 -10.562 0.481 1 98.94 16 LEU B N 1
ATOM 1249 C CA . LEU B 1 16 ? 1.666 -9.797 1.4 1 98.94 16 LEU B CA 1
ATOM 1250 C C . LEU B 1 16 ? 2.488 -8.75 2.145 1 98.94 16 LEU B C 1
ATOM 1252 O O . LEU B 1 16 ? 2.059 -7.605 2.291 1 98.94 16 LEU B O 1
ATOM 1256 N N . GLY B 1 17 ? 3.621 -9.133 2.646 1 98.94 17 GLY B N 1
ATOM 1257 C CA . GLY B 1 17 ? 4.484 -8.18 3.326 1 98.94 17 GLY B CA 1
ATOM 1258 C C . GLY B 1 17 ? 4.996 -7.078 2.412 1 98.94 17 GLY B C 1
ATOM 1259 O O . GLY B 1 17 ? 4.922 -5.895 2.752 1 98.94 17 GLY B O 1
ATOM 1260 N N . THR B 1 18 ? 5.469 -7.441 1.217 1 98.94 18 THR B N 1
ATOM 1261 C CA . THR B 1 18 ? 6.035 -6.496 0.259 1 98.94 18 THR B CA 1
ATOM 1262 C C . THR B 1 18 ? 4.953 -5.566 -0.284 1 98.94 18 THR B C 1
ATOM 1264 O O . THR B 1 18 ? 5.211 -4.391 -0.541 1 98.94 18 THR B O 1
ATOM 1267 N N . ALA B 1 19 ? 3.75 -6.062 -0.442 1 98.94 19 ALA B N 1
ATOM 1268 C CA . ALA B 1 19 ? 2.629 -5.297 -0.977 1 98.94 19 ALA B CA 1
ATOM 1269 C C . ALA B 1 19 ? 2.279 -4.125 -0.066 1 98.94 19 ALA B C 1
ATOM 1271 O O . ALA B 1 19 ? 1.866 -3.064 -0.54 1 98.94 19 ALA B O 1
ATOM 1272 N N . VAL B 1 20 ? 2.445 -4.301 1.228 1 98.94 20 VAL B N 1
ATOM 1273 C CA . VAL B 1 20 ? 2.172 -3.207 2.154 1 98.94 20 VAL B CA 1
ATOM 1274 C C . VAL B 1 20 ? 3.107 -2.037 1.864 1 98.94 20 VAL B C 1
ATOM 1276 O O . VAL B 1 20 ? 2.66 -0.896 1.721 1 98.94 20 VAL B O 1
ATOM 1279 N N . VAL B 1 21 ? 4.363 -2.33 1.75 1 98.94 21 VAL B N 1
ATOM 1280 C CA . VAL B 1 21 ? 5.359 -1.288 1.526 1 98.94 21 VAL B CA 1
ATOM 1281 C C . VAL B 1 21 ? 5.199 -0.711 0.122 1 98.94 21 VAL B C 1
ATOM 1283 O O . VAL B 1 21 ? 5.305 0.502 -0.073 1 98.94 21 VAL B O 1
ATOM 1286 N N . TYR B 1 22 ? 4.918 -1.543 -0.811 1 98.94 22 TYR B N 1
ATOM 1287 C CA . TYR B 1 22 ? 4.688 -1.146 -2.195 1 98.94 22 TYR B CA 1
ATOM 1288 C C . TYR B 1 22 ? 3.525 -0.164 -2.293 1 98.94 22 TYR B C 1
ATOM 1290 O O . TYR B 1 22 ? 3.678 0.936 -2.828 1 98.94 22 TYR B O 1
ATOM 1298 N N . GLY B 1 23 ? 2.4 -0.562 -1.757 1 98.94 23 GLY B N 1
ATOM 1299 C CA . GLY B 1 23 ? 1.246 0.322 -1.799 1 98.94 23 GLY B CA 1
ATOM 1300 C C . GLY B 1 23 ? 1.474 1.635 -1.074 1 98.94 23 GLY B C 1
ATOM 1301 O O . GLY B 1 23 ? 1.031 2.689 -1.535 1 98.94 23 GLY B O 1
ATOM 1302 N N . THR B 1 24 ? 2.15 1.533 0.023 1 98.94 24 THR B N 1
ATOM 1303 C CA . THR B 1 24 ? 2.484 2.73 0.787 1 98.94 24 THR B CA 1
ATOM 1304 C C . THR B 1 24 ? 3.334 3.684 -0.048 1 98.94 24 THR B C 1
ATOM 1306 O O . THR B 1 24 ? 3.051 4.883 -0.112 1 98.94 24 THR B O 1
ATOM 1309 N N . ASP B 1 25 ? 4.348 3.152 -0.72 1 98.94 25 ASP B N 1
ATOM 1310 C CA . ASP B 1 25 ? 5.246 3.994 -1.506 1 98.94 25 ASP B CA 1
ATOM 1311 C C . ASP B 1 25 ? 4.523 4.586 -2.713 1 98.94 25 ASP B C 1
ATOM 1313 O O . ASP B 1 25 ? 4.758 5.742 -3.078 1 98.94 25 ASP B O 1
ATOM 1317 N N . VAL B 1 26 ? 3.676 3.83 -3.342 1 98.94 26 VAL B N 1
ATOM 1318 C CA . VAL B 1 26 ? 2.908 4.34 -4.473 1 98.94 26 VAL B CA 1
ATOM 1319 C C . VAL B 1 26 ? 1.984 5.465 -4.008 1 98.94 26 VAL B C 1
ATOM 1321 O O . VAL B 1 26 ? 1.893 6.508 -4.652 1 98.94 26 VAL B O 1
ATOM 1324 N N . PHE B 1 27 ? 1.314 5.293 -2.922 1 98.94 27 PHE B N 1
ATOM 1325 C CA . PHE B 1 27 ? 0.435 6.305 -2.346 1 98.94 27 PHE B CA 1
ATOM 1326 C C . PHE B 1 27 ? 1.206 7.582 -2.037 1 98.94 27 PHE B C 1
ATOM 1328 O O . PHE B 1 27 ? 0.733 8.68 -2.326 1 98.94 27 PHE B O 1
ATOM 1335 N N . CYS B 1 28 ? 2.375 7.41 -1.416 1 98.88 28 CYS B N 1
ATOM 1336 C CA . CYS B 1 28 ? 3.188 8.578 -1.081 1 98.88 28 CYS B CA 1
ATOM 1337 C C . CYS B 1 28 ? 3.627 9.312 -2.34 1 98.88 28 CYS B C 1
ATOM 1339 O O . CYS B 1 28 ? 3.584 10.547 -2.391 1 98.88 28 CYS B O 1
ATOM 1341 N N . ALA B 1 29 ? 3.971 8.57 -3.35 1 98.75 29 ALA B N 1
ATOM 1342 C CA . ALA B 1 29 ? 4.438 9.18 -4.594 1 98.75 29 ALA B CA 1
ATOM 1343 C C . ALA B 1 29 ? 3.289 9.844 -5.344 1 98.75 29 ALA B C 1
ATOM 1345 O O . ALA B 1 29 ? 3.43 10.969 -5.836 1 98.75 29 ALA B O 1
ATOM 1346 N N . ALA B 1 30 ? 2.164 9.211 -5.348 1 98.81 30 ALA B N 1
ATOM 1347 C CA . ALA B 1 30 ? 1.092 9.641 -6.242 1 98.81 30 ALA B CA 1
ATOM 1348 C C . ALA B 1 30 ? 0.141 10.602 -5.531 1 98.81 30 ALA B C 1
ATOM 1350 O O . ALA B 1 30 ? -0.491 11.445 -6.172 1 98.81 30 ALA B O 1
ATOM 1351 N N . VAL B 1 31 ? 0.034 10.516 -4.23 1 98.81 31 VAL B N 1
ATOM 1352 C CA . VAL B 1 31 ? -1.036 11.234 -3.543 1 98.81 31 VAL B CA 1
ATOM 1353 C C . VAL B 1 31 ? -0.442 12.156 -2.479 1 98.81 31 VAL B C 1
ATOM 1355 O O . VAL B 1 31 ? -0.668 13.367 -2.502 1 98.81 31 VAL B O 1
ATOM 1358 N N . LEU B 1 32 ? 0.379 11.602 -1.569 1 98.75 32 LEU B N 1
ATOM 1359 C CA . LEU B 1 32 ? 0.874 12.375 -0.432 1 98.75 32 LEU B CA 1
ATOM 1360 C C . LEU B 1 32 ? 1.787 13.5 -0.895 1 98.75 32 LEU B C 1
ATOM 1362 O O . LEU B 1 32 ? 1.688 14.625 -0.401 1 98.75 32 LEU B O 1
ATOM 1366 N N . ARG B 1 33 ? 2.646 13.195 -1.866 1 98.44 33 ARG B N 1
ATOM 1367 C CA . ARG B 1 33 ? 3.613 14.188 -2.336 1 98.44 33 ARG B CA 1
ATOM 1368 C C . ARG B 1 33 ? 2.914 15.43 -2.867 1 98.44 33 ARG B C 1
ATOM 1370 O O . ARG B 1 33 ? 3.141 16.531 -2.369 1 98.44 33 ARG B O 1
ATOM 1377 N N . PRO B 1 34 ? 2.018 15.312 -3.814 1 98.25 34 PRO B N 1
ATOM 1378 C CA . PRO B 1 34 ? 1.354 16.531 -4.27 1 98.25 34 PRO B CA 1
ATOM 1379 C C . PRO B 1 34 ? 0.446 17.141 -3.203 1 98.25 34 PRO B C 1
ATOM 1381 O O . PRO B 1 34 ? 0.262 18.359 -3.168 1 98.25 34 PRO B O 1
ATOM 1384 N N . ALA B 1 35 ? -0.161 16.422 -2.33 1 98.38 35 ALA B N 1
ATOM 1385 C CA . ALA B 1 35 ? -0.955 16.953 -1.225 1 98.38 35 ALA B CA 1
ATOM 1386 C C . ALA B 1 35 ? -0.113 17.859 -0.33 1 98.38 35 ALA B C 1
ATOM 1388 O O . ALA B 1 35 ? -0.551 18.938 0.05 1 98.38 35 ALA B O 1
ATOM 1389 N N . LEU B 1 36 ? 1.146 17.406 -0.067 1 97.69 36 LEU B N 1
ATOM 1390 C CA . LEU B 1 36 ? 2.025 18.156 0.83 1 97.69 36 LEU B CA 1
ATOM 1391 C C . LEU B 1 36 ? 2.539 19.422 0.16 1 97.69 36 LEU B C 1
ATOM 1393 O O . LEU B 1 36 ? 2.938 20.375 0.84 1 97.69 36 LEU B O 1
ATOM 1397 N N . GLU B 1 37 ? 2.514 19.453 -1.145 1 96.94 37 GLU B N 1
ATOM 1398 C CA . GLU B 1 37 ? 2.859 20.672 -1.869 1 96.94 37 GLU B CA 1
ATOM 1399 C C . GLU B 1 37 ? 1.778 21.734 -1.709 1 96.94 37 GLU B C 1
ATOM 1401 O O . GLU B 1 37 ? 2.031 22.922 -1.92 1 96.94 37 GLU B O 1
ATOM 1406 N N . SER B 1 38 ? 0.641 21.344 -1.251 1 96 38 SER B N 1
ATOM 1407 C CA . SER B 1 38 ? -0.516 22.234 -1.223 1 96 38 SER B CA 1
ATOM 1408 C C . SER B 1 38 ? -0.772 22.75 0.185 1 96 38 SER B C 1
ATOM 1410 O O . SER B 1 38 ? -1.756 23.469 0.419 1 96 38 SER B O 1
ATOM 1412 N N . VAL B 1 39 ? 0.102 22.391 1.138 1 95.69 39 VAL B N 1
ATOM 1413 C CA . VAL B 1 39 ? -0.146 22.812 2.514 1 95.69 39 VAL B CA 1
ATOM 1414 C C . VAL B 1 39 ? 1.006 23.688 3.006 1 95.69 39 VAL B C 1
ATOM 1416 O O . VAL B 1 39 ? 2.066 23.734 2.379 1 95.69 39 VAL B O 1
ATOM 1419 N N . ASP B 1 40 ? 0.771 24.406 4.129 1 94 40 ASP B N 1
ATOM 1420 C CA . ASP B 1 40 ? 1.826 25.266 4.672 1 94 40 ASP B CA 1
ATOM 1421 C C . ASP B 1 40 ? 2.908 24.422 5.355 1 94 40 ASP B C 1
ATOM 1423 O O . ASP B 1 40 ? 2.686 23.266 5.68 1 94 40 ASP B O 1
ATOM 1427 N N . ASP B 1 41 ? 4.059 24.984 5.621 1 94.5 41 ASP B N 1
ATOM 1428 C CA . ASP B 1 41 ? 5.23 24.297 6.133 1 94.5 41 ASP B CA 1
ATOM 1429 C C . ASP B 1 41 ? 4.965 23.719 7.527 1 94.5 41 ASP B C 1
ATOM 1431 O O . ASP B 1 41 ? 5.453 22.641 7.867 1 94.5 41 ASP B O 1
ATOM 1435 N N . GLY B 1 42 ? 4.254 24.516 8.336 1 93.88 42 GLY B N 1
ATOM 1436 C CA . GLY B 1 42 ? 3.941 24.047 9.672 1 93.88 42 GLY B CA 1
ATOM 1437 C C . GLY B 1 42 ? 3.143 22.75 9.68 1 93.88 42 GLY B C 1
ATOM 1438 O O . GLY B 1 42 ? 3.471 21.828 10.414 1 93.88 42 GLY B O 1
ATOM 1439 N N . ALA B 1 43 ? 2.127 22.734 8.852 1 94.31 43 ALA B N 1
ATOM 1440 C CA . ALA B 1 43 ? 1.299 21.531 8.734 1 94.31 43 ALA B CA 1
ATOM 1441 C C . ALA B 1 43 ? 2.107 20.359 8.188 1 94.31 43 ALA B C 1
ATOM 1443 O O . ALA B 1 43 ? 1.982 19.234 8.68 1 94.31 43 ALA B O 1
ATOM 1444 N N . LEU B 1 44 ? 2.939 20.656 7.223 1 96.88 44 LEU B N 1
ATOM 1445 C CA . LEU B 1 44 ? 3.793 19.625 6.629 1 96.88 44 LEU B CA 1
ATOM 1446 C C . LEU B 1 44 ? 4.699 19 7.68 1 96.88 44 LEU B C 1
ATOM 1448 O O . LEU B 1 44 ? 4.723 17.766 7.832 1 96.88 44 LEU B O 1
ATOM 1452 N N . VAL B 1 45 ? 5.406 19.781 8.414 1 96.62 45 VAL B N 1
ATOM 1453 C CA . VAL B 1 45 ? 6.379 19.281 9.383 1 96.62 45 VAL B CA 1
ATOM 1454 C C . VAL B 1 45 ? 5.66 18.547 10.508 1 96.62 45 VAL B C 1
ATOM 1456 O O . VAL B 1 45 ? 6.094 17.484 10.945 1 96.62 45 VAL B O 1
ATOM 1459 N N . SER B 1 46 ? 4.586 19.109 10.977 1 96.12 46 SER B N 1
ATOM 1460 C CA . SER B 1 46 ? 3.842 18.5 12.078 1 96.12 46 SER B CA 1
ATOM 1461 C C . SER B 1 46 ? 3.291 17.125 11.688 1 96.12 46 SER B C 1
ATOM 1463 O O . SER B 1 46 ? 3.564 16.125 12.352 1 96.12 46 SER B O 1
ATOM 1465 N N . VAL B 1 47 ? 2.613 17.094 10.578 1 97.25 47 VAL B N 1
ATOM 1466 C CA . VAL B 1 47 ? 1.959 15.844 10.172 1 97.25 47 VAL B CA 1
ATOM 1467 C C . VAL B 1 47 ? 3.01 14.82 9.758 1 97.25 47 VAL B C 1
ATOM 1469 O O . VAL B 1 47 ? 2.979 13.672 10.219 1 97.25 47 VAL B O 1
ATOM 1472 N N . MET B 1 48 ? 3.988 15.211 8.953 1 98.12 48 MET B N 1
ATOM 1473 C CA . MET B 1 48 ? 4.961 14.25 8.453 1 98.12 48 MET B CA 1
ATOM 1474 C C . MET B 1 48 ? 5.895 13.789 9.57 1 98.12 48 MET B C 1
ATOM 1476 O O . MET B 1 48 ? 6.344 12.641 9.578 1 98.12 48 MET B O 1
ATOM 1480 N N . GLY B 1 49 ? 6.215 14.688 10.5 1 97.94 49 GLY B N 1
ATOM 1481 C CA . GLY B 1 49 ? 6.984 14.242 11.648 1 97.94 49 GLY B CA 1
ATOM 1482 C C . GLY B 1 49 ? 6.332 13.102 12.398 1 97.94 49 GLY B C 1
ATOM 1483 O O . GLY B 1 49 ? 6.992 12.117 12.734 1 97.94 49 GLY B O 1
ATOM 1484 N N . HIS B 1 50 ? 5.059 13.172 12.641 1 97.81 50 HIS B N 1
ATOM 1485 C CA . HIS B 1 50 ? 4.344 12.109 13.344 1 97.81 50 HIS B CA 1
ATOM 1486 C C . HIS B 1 50 ? 4.156 10.883 12.461 1 97.81 50 HIS B C 1
ATOM 1488 O O . HIS B 1 50 ? 4.211 9.75 12.938 1 97.81 50 HIS B O 1
ATOM 1494 N N . VAL B 1 51 ? 3.902 11.07 11.156 1 98.69 51 VAL B N 1
ATOM 1495 C CA . VAL B 1 51 ? 3.818 9.961 10.211 1 98.69 51 VAL B CA 1
ATOM 1496 C C . VAL B 1 51 ? 5.121 9.164 10.234 1 98.69 51 VAL B C 1
ATOM 1498 O O . VAL B 1 51 ? 5.102 7.93 10.312 1 98.69 51 VAL B O 1
ATOM 1501 N N . HIS B 1 52 ? 6.258 9.891 10.18 1 98.5 52 HIS B N 1
ATOM 1502 C CA . HIS B 1 52 ? 7.547 9.211 10.188 1 98.5 52 HIS B CA 1
ATOM 1503 C C . HIS B 1 52 ? 7.805 8.531 11.523 1 98.5 52 HIS B C 1
ATOM 1505 O O . HIS B 1 52 ? 8.383 7.438 11.57 1 98.5 52 HIS B O 1
ATOM 1511 N N . ARG B 1 53 ? 7.383 9.117 12.609 1 97.75 53 ARG B N 1
ATOM 1512 C CA . ARG B 1 53 ? 7.52 8.5 13.922 1 97.75 53 ARG B CA 1
ATOM 1513 C C . ARG B 1 53 ? 6.82 7.148 13.977 1 97.75 53 ARG B C 1
ATOM 1515 O O . ARG B 1 53 ? 7.434 6.137 14.32 1 97.75 53 ARG B O 1
ATOM 1522 N N . PHE B 1 54 ? 5.57 7.105 13.648 1 98.38 54 PHE B N 1
ATOM 1523 C CA . PHE B 1 54 ? 4.805 5.863 13.68 1 98.38 54 PHE B CA 1
ATOM 1524 C C . PHE B 1 54 ? 5.258 4.922 12.57 1 98.38 54 PHE B C 1
ATOM 1526 O O . PHE B 1 54 ? 5.344 3.709 12.781 1 98.38 54 PHE B O 1
ATOM 1533 N N . GLY B 1 55 ? 5.531 5.484 11.367 1 98.44 55 GLY B N 1
ATOM 1534 C CA . GLY B 1 55 ? 5.98 4.668 10.258 1 98.44 55 GLY B CA 1
ATOM 1535 C C . GLY B 1 55 ? 7.266 3.914 10.547 1 98.44 55 GLY B C 1
ATOM 1536 O O . GLY B 1 55 ? 7.352 2.709 10.312 1 98.44 55 GLY B O 1
ATOM 1537 N N . ASP B 1 56 ? 8.273 4.605 11.062 1 97.94 56 ASP B N 1
ATOM 1538 C CA . ASP B 1 56 ? 9.578 4.008 11.336 1 97.94 56 ASP B CA 1
ATOM 1539 C C . ASP B 1 56 ? 9.477 2.961 12.445 1 97.94 56 ASP B C 1
ATOM 1541 O O . ASP B 1 56 ? 10.336 2.082 12.547 1 97.94 56 ASP B O 1
ATOM 1545 N N . HIS B 1 57 ? 8.414 3.031 13.18 1 97.62 57 HIS B N 1
ATOM 1546 C CA . HIS B 1 57 ? 8.211 2.051 14.242 1 97.62 57 HIS B CA 1
ATOM 1547 C C . HIS B 1 57 ? 7.414 0.852 13.75 1 97.62 57 HIS B C 1
ATOM 1549 O O . HIS B 1 57 ? 7.656 -0.281 14.172 1 97.62 57 HIS B O 1
ATOM 1555 N N . ARG B 1 58 ? 6.5 1.006 12.859 1 98.62 58 ARG B N 1
ATOM 1556 C CA . ARG B 1 58 ? 5.508 -0.027 12.578 1 98.62 58 ARG B CA 1
ATOM 1557 C C . ARG B 1 58 ? 5.738 -0.645 11.203 1 98.62 58 ARG B C 1
ATOM 1559 O O . ARG B 1 58 ? 5.488 -1.835 11 1 98.62 58 ARG B O 1
ATOM 1566 N N . MET B 1 59 ? 6.266 0.105 10.297 1 98.62 59 MET B N 1
ATOM 1567 C CA . MET B 1 59 ? 6.355 -0.361 8.922 1 98.62 59 MET B CA 1
ATOM 1568 C C . MET B 1 59 ? 7.5 -1.358 8.758 1 98.62 59 MET B C 1
ATOM 1570 O O . MET B 1 59 ? 7.543 -2.105 7.777 1 98.62 59 MET B O 1
ATOM 1574 N N . PRO B 1 60 ? 8.57 -1.466 9.703 1 98.56 60 PRO B N 1
ATOM 1575 C CA . PRO B 1 60 ? 9.555 -2.545 9.586 1 98.56 60 PRO B CA 1
ATOM 1576 C C . PRO B 1 60 ? 8.922 -3.932 9.664 1 98.56 60 PRO B C 1
ATOM 1578 O O . PRO B 1 60 ? 9.453 -4.891 9.094 1 98.56 60 PRO B O 1
ATOM 1581 N N . VAL B 1 61 ? 7.758 -4.098 10.242 1 98.75 61 VAL B N 1
ATOM 1582 C CA . VAL B 1 61 ? 7.117 -5.398 10.398 1 98.75 61 VAL B CA 1
ATOM 1583 C C . VAL B 1 61 ? 6.777 -5.98 9.031 1 98.75 61 VAL B C 1
ATOM 1585 O O . VAL B 1 61 ? 7.293 -7.035 8.648 1 98.75 61 VAL B O 1
ATOM 1588 N N . PRO B 1 62 ? 5.957 -5.328 8.242 1 98.81 62 PRO B N 1
ATOM 1589 C CA . PRO B 1 62 ? 5.715 -5.918 6.918 1 98.81 62 PRO B CA 1
ATOM 1590 C C . PRO B 1 62 ? 6.977 -5.977 6.059 1 98.81 62 PRO B C 1
ATOM 1592 O O . PRO B 1 62 ? 7.133 -6.895 5.25 1 98.81 62 PRO B O 1
ATOM 1595 N N . GLY B 1 63 ? 7.891 -4.992 6.188 1 98.75 63 GLY B N 1
ATOM 1596 C CA . GLY B 1 63 ? 9.148 -5.031 5.453 1 98.75 63 GLY B CA 1
ATOM 1597 C C . GLY B 1 63 ? 9.977 -6.266 5.754 1 98.75 63 GLY B C 1
ATOM 1598 O O . GLY B 1 63 ? 10.461 -6.93 4.836 1 98.75 63 GLY B O 1
ATOM 1599 N N . VAL B 1 64 ? 10.133 -6.578 7.016 1 98.75 64 VAL B N 1
ATOM 1600 C CA . VAL B 1 64 ? 10.906 -7.742 7.449 1 98.75 64 VAL B CA 1
ATOM 1601 C C . VAL B 1 64 ? 10.219 -9.023 6.973 1 98.75 64 VAL B C 1
ATOM 1603 O O . VAL B 1 64 ? 10.883 -9.953 6.508 1 98.75 64 VAL B O 1
ATOM 1606 N N . ILE B 1 65 ? 8.891 -9.07 7.07 1 98.88 65 ILE B N 1
ATOM 1607 C CA . ILE B 1 65 ? 8.156 -10.219 6.555 1 98.88 65 ILE B CA 1
ATOM 1608 C C . ILE B 1 65 ? 8.461 -10.406 5.07 1 98.88 65 ILE B C 1
ATOM 1610 O O . ILE B 1 65 ? 8.758 -11.516 4.625 1 98.88 65 ILE B O 1
ATOM 1614 N N . GLY B 1 66 ? 8.406 -9.336 4.312 1 98.94 66 GLY B N 1
ATOM 1615 C CA . GLY B 1 66 ? 8.695 -9.406 2.891 1 98.94 66 GLY B CA 1
ATOM 1616 C C . GLY B 1 66 ? 10.102 -9.906 2.592 1 98.94 66 GLY B C 1
ATOM 1617 O O . GLY B 1 66 ? 10.281 -10.812 1.774 1 98.94 66 GLY B O 1
ATOM 1618 N N . ILE B 1 67 ? 11.07 -9.406 3.238 1 98.94 67 ILE B N 1
ATOM 1619 C CA . ILE B 1 67 ? 12.469 -9.703 2.963 1 98.94 67 ILE B CA 1
ATOM 1620 C C . ILE B 1 67 ? 12.789 -11.125 3.422 1 98.94 67 ILE B C 1
ATOM 1622 O O . ILE B 1 67 ? 13.383 -11.906 2.672 1 98.94 67 ILE B O 1
ATOM 1626 N N . VAL B 1 68 ? 12.383 -11.523 4.613 1 98.94 68 VAL B N 1
ATOM 1627 C CA . VAL B 1 68 ? 12.703 -12.836 5.168 1 98.94 68 VAL B CA 1
ATOM 1628 C C . VAL B 1 68 ? 11.977 -13.922 4.375 1 98.94 68 VAL B C 1
ATOM 1630 O O . VAL B 1 68 ? 12.562 -14.961 4.051 1 98.94 68 VAL B O 1
ATOM 1633 N N . ALA B 1 69 ? 10.734 -13.695 4.102 1 98.94 69 ALA B N 1
ATOM 1634 C CA . ALA B 1 69 ? 9.984 -14.672 3.309 1 98.94 69 ALA B CA 1
ATOM 1635 C C . ALA B 1 69 ? 10.578 -14.812 1.91 1 98.94 69 ALA B C 1
ATOM 1637 O O . ALA B 1 69 ? 10.609 -15.906 1.347 1 98.94 69 ALA B O 1
ATOM 1638 N N . SER B 1 70 ? 11.023 -13.719 1.337 1 98.88 70 SER B N 1
ATOM 1639 C CA . SER B 1 70 ? 11.695 -13.789 0.042 1 98.88 70 SER B CA 1
ATOM 1640 C C . SER B 1 70 ? 12.992 -14.586 0.133 1 98.88 70 SER B C 1
ATOM 1642 O O . SER B 1 70 ? 13.305 -15.383 -0.758 1 98.88 70 SER B O 1
ATOM 1644 N N . ALA B 1 71 ? 13.75 -14.359 1.147 1 98.75 71 ALA B N 1
ATOM 1645 C CA . ALA B 1 71 ? 14.969 -15.148 1.365 1 98.75 71 ALA B CA 1
ATOM 1646 C C . ALA B 1 71 ? 14.641 -16.625 1.51 1 98.75 71 ALA B C 1
ATOM 1648 O O . ALA B 1 71 ? 15.359 -17.484 0.987 1 98.75 71 ALA B O 1
ATOM 1649 N N . ALA B 1 72 ? 13.602 -16.906 2.225 1 98.44 72 ALA B N 1
ATOM 1650 C CA . ALA B 1 72 ? 13.156 -18.297 2.354 1 98.44 72 ALA B CA 1
ATOM 1651 C C . ALA B 1 72 ? 12.82 -18.891 0.989 1 98.44 72 ALA B C 1
ATOM 1653 O O . ALA B 1 72 ? 13.148 -20.047 0.711 1 98.44 72 ALA B O 1
ATOM 1654 N N . CYS B 1 73 ? 12.148 -18.109 0.133 1 97.94 73 CYS B N 1
ATOM 1655 C CA . CYS B 1 73 ? 11.852 -18.562 -1.221 1 97.94 73 CYS B CA 1
ATOM 1656 C C . CYS B 1 73 ? 13.133 -18.938 -1.965 1 97.94 73 CYS B C 1
ATOM 1658 O O . CYS B 1 73 ? 13.188 -19.953 -2.645 1 97.94 73 CYS B O 1
ATOM 1660 N N . VAL B 1 74 ? 14.141 -18.109 -1.847 1 97.94 74 VAL B N 1
ATOM 1661 C CA . VAL B 1 74 ? 15.414 -18.359 -2.516 1 97.94 74 VAL B CA 1
ATOM 1662 C C . VAL B 1 74 ? 16 -19.672 -2.012 1 97.94 74 VAL B C 1
ATOM 1664 O O . VAL B 1 74 ? 16.359 -20.547 -2.809 1 97.94 74 VAL B O 1
ATOM 1667 N N . ALA B 1 75 ? 16.078 -19.844 -0.738 1 97.19 75 ALA B N 1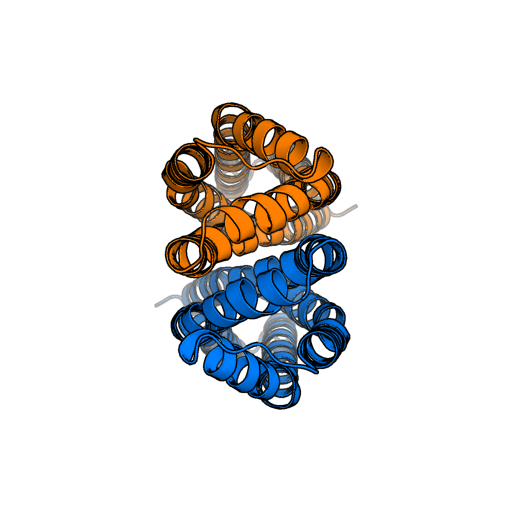
ATOM 1668 C CA . ALA B 1 75 ? 16.672 -21.031 -0.135 1 97.19 75 ALA B CA 1
ATOM 1669 C C . ALA B 1 75 ? 15.914 -22.297 -0.541 1 97.19 75 ALA B C 1
ATOM 1671 O O . ALA B 1 75 ? 16.516 -23.297 -0.929 1 97.19 75 ALA B O 1
ATOM 1672 N N . LEU B 1 76 ? 14.586 -22.25 -0.486 1 96.69 76 LEU B N 1
ATOM 1673 C CA . LEU B 1 76 ? 13.758 -23.422 -0.779 1 96.69 76 LEU B CA 1
ATOM 1674 C C . LEU B 1 76 ? 13.789 -23.75 -2.268 1 96.69 76 LEU B C 1
ATOM 1676 O O . LEU B 1 76 ? 13.852 -24.922 -2.646 1 96.69 76 LEU B O 1
ATOM 1680 N N . ALA B 1 77 ? 13.719 -22.688 -3.092 1 94.75 77 ALA B N 1
ATOM 1681 C CA . ALA B 1 77 ? 13.773 -22.906 -4.535 1 94.75 77 ALA B CA 1
ATOM 1682 C C . ALA B 1 77 ? 15.109 -23.516 -4.945 1 94.75 77 ALA B C 1
ATOM 1684 O O . ALA B 1 77 ? 15.164 -24.344 -5.863 1 94.75 77 ALA B O 1
ATOM 1685 N N . ALA B 1 78 ? 16.188 -23.141 -4.309 1 94.12 78 ALA B N 1
ATOM 1686 C CA . ALA B 1 78 ? 17.516 -23.672 -4.621 1 94.12 78 ALA B CA 1
ATOM 1687 C C . ALA B 1 78 ? 17.578 -25.156 -4.348 1 94.12 78 ALA B C 1
ATOM 1689 O O . ALA B 1 78 ? 18.281 -25.891 -5.055 1 94.12 78 ALA B O 1
ATOM 1690 N N . VAL B 1 79 ? 16.812 -25.594 -3.424 1 93.88 79 VAL B N 1
ATOM 1691 C CA . VAL B 1 79 ? 16.797 -27.016 -3.062 1 93.88 79 VAL B CA 1
ATOM 1692 C C . VAL B 1 79 ? 16.078 -27.812 -4.141 1 93.88 79 VAL B C 1
ATOM 1694 O O . VAL B 1 79 ? 16.484 -28.938 -4.461 1 93.88 79 VAL B O 1
ATOM 1697 N N . THR B 1 80 ? 15.07 -27.344 -4.789 1 87.81 80 THR B N 1
ATOM 1698 C CA . THR B 1 80 ? 14.258 -28.062 -5.766 1 87.81 80 THR B CA 1
ATOM 1699 C C . THR B 1 80 ? 14.891 -27.984 -7.152 1 87.81 80 THR B C 1
ATOM 1701 O O . THR B 1 80 ? 14.492 -28.719 -8.062 1 87.81 80 THR B O 1
ATOM 1704 N N . ALA B 1 81 ? 15.828 -27.125 -7.285 1 84.25 81 ALA B N 1
ATOM 1705 C CA . ALA B 1 81 ? 16.594 -26.969 -8.516 1 84.25 81 ALA B CA 1
ATOM 1706 C C . ALA B 1 81 ? 15.688 -26.562 -9.68 1 84.25 81 ALA B C 1
ATOM 1708 O O . ALA B 1 81 ? 15.906 -27 -10.82 1 84.25 81 ALA B O 1
ATOM 1709 N N . HIS B 1 82 ? 14.578 -25.953 -9.367 1 87.69 82 HIS B N 1
ATOM 1710 C CA . HIS B 1 82 ? 13.781 -25.328 -10.422 1 87.69 82 HIS B CA 1
ATOM 1711 C C . HIS B 1 82 ? 14.289 -23.938 -10.734 1 87.69 82 HIS B C 1
ATOM 1713 O O . HIS B 1 82 ? 13.922 -22.969 -10.055 1 87.69 82 HIS B O 1
ATOM 1719 N N . TRP B 1 83 ? 14.906 -23.719 -11.734 1 93 83 TRP B N 1
ATOM 1720 C CA . TRP B 1 83 ? 15.734 -22.547 -12 1 93 83 TRP B CA 1
ATOM 1721 C C . TRP B 1 83 ? 14.867 -21.312 -12.227 1 93 83 TRP B C 1
ATOM 1723 O O . TRP B 1 83 ? 15.242 -20.203 -11.844 1 93 83 TRP B O 1
ATOM 1733 N N . ALA B 1 84 ? 13.727 -21.484 -12.922 1 93.31 84 ALA B N 1
ATOM 1734 C CA . ALA B 1 84 ? 12.836 -20.344 -13.109 1 93.31 84 ALA B CA 1
ATOM 1735 C C . ALA B 1 84 ? 12.406 -19.75 -11.766 1 93.31 84 ALA B C 1
ATOM 1737 O O . ALA B 1 84 ? 12.367 -18.531 -11.602 1 93.31 84 ALA B O 1
ATOM 1738 N N . GLN B 1 85 ? 12.141 -20.625 -10.828 1 95.38 85 GLN B N 1
ATOM 1739 C CA . GLN B 1 85 ? 11.727 -20.203 -9.5 1 95.38 85 GLN B CA 1
ATOM 1740 C C . GLN B 1 85 ? 12.883 -19.547 -8.75 1 95.38 85 GLN B C 1
ATOM 1742 O O . GLN B 1 85 ? 12.688 -18.531 -8.062 1 95.38 85 GLN B O 1
ATOM 1747 N N . VAL B 1 86 ? 14 -20.109 -8.883 1 96.88 86 VAL B N 1
ATOM 1748 C CA . VAL B 1 86 ? 15.18 -19.562 -8.211 1 96.88 86 VAL B CA 1
ATOM 1749 C C . VAL B 1 86 ? 15.469 -18.156 -8.719 1 96.88 86 VAL B C 1
ATOM 1751 O O . VAL B 1 86 ? 15.641 -17.234 -7.926 1 96.88 86 VAL B O 1
ATOM 1754 N N . PHE B 1 87 ? 15.492 -17.969 -10.008 1 98.06 87 PHE B N 1
ATOM 1755 C CA . PHE B 1 87 ? 15.805 -16.656 -10.594 1 98.06 87 PHE B CA 1
ATOM 1756 C C . PHE B 1 87 ? 14.781 -15.617 -10.172 1 98.06 87 PHE B C 1
ATOM 1758 O O . PHE B 1 87 ? 15.141 -14.492 -9.836 1 98.06 87 PHE B O 1
ATOM 1765 N N . ALA B 1 88 ? 13.508 -15.969 -10.203 1 98.56 88 ALA B N 1
ATOM 1766 C CA . ALA B 1 88 ? 12.461 -15.047 -9.781 1 98.56 88 ALA B CA 1
ATOM 1767 C C . ALA B 1 88 ? 12.625 -14.648 -8.32 1 98.56 88 ALA B C 1
ATOM 1769 O O . ALA B 1 88 ? 12.516 -13.469 -7.969 1 98.56 88 ALA B O 1
ATOM 1770 N N . ALA B 1 89 ? 12.93 -15.633 -7.496 1 98.62 89 ALA B N 1
ATOM 1771 C CA . ALA B 1 89 ? 13.07 -15.375 -6.066 1 98.62 89 ALA B CA 1
ATOM 1772 C C . ALA B 1 89 ? 14.297 -14.5 -5.785 1 98.62 89 ALA B C 1
ATOM 1774 O O . ALA B 1 89 ? 14.227 -13.562 -4.988 1 98.62 89 ALA B O 1
ATOM 1775 N N . VAL B 1 90 ? 15.391 -14.766 -6.375 1 98.81 90 VAL B N 1
ATOM 1776 C CA . VAL B 1 90 ? 16.609 -13.992 -6.191 1 98.81 90 VAL B CA 1
A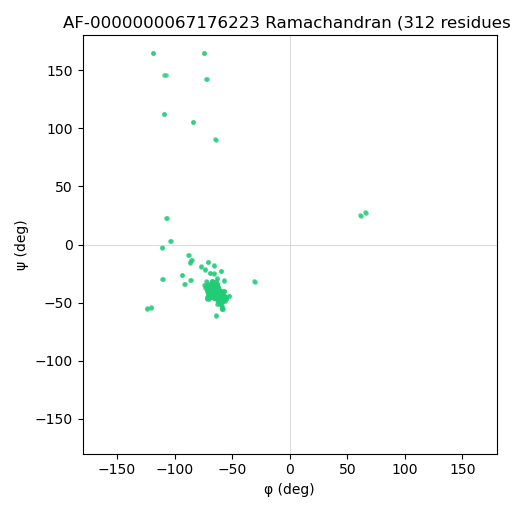TOM 1777 C C . VAL B 1 90 ? 16.391 -12.562 -6.668 1 98.81 90 VAL B C 1
ATOM 1779 O O . VAL B 1 90 ? 16.844 -11.609 -6.031 1 98.81 90 VAL B O 1
ATOM 1782 N N . THR B 1 91 ? 15.695 -12.445 -7.785 1 98.94 91 THR B N 1
ATOM 1783 C CA . THR B 1 91 ? 15.383 -11.117 -8.305 1 98.94 91 THR B CA 1
ATOM 1784 C C . THR B 1 91 ? 14.555 -10.328 -7.293 1 98.94 91 THR B C 1
ATOM 1786 O O . THR B 1 91 ? 14.875 -9.172 -6.992 1 98.94 91 THR B O 1
ATOM 1789 N N . ALA B 1 92 ? 13.523 -10.961 -6.773 1 98.94 92 ALA B N 1
ATOM 1790 C CA . ALA B 1 92 ? 12.68 -10.297 -5.777 1 98.94 92 ALA B CA 1
ATOM 1791 C C . ALA B 1 92 ? 13.508 -9.836 -4.578 1 98.94 92 ALA B C 1
ATOM 1793 O O . ALA B 1 92 ? 13.414 -8.688 -4.152 1 98.94 92 ALA B O 1
ATOM 1794 N N . LEU B 1 93 ? 14.328 -10.711 -4.047 1 98.94 93 LEU B N 1
ATOM 1795 C CA . LEU B 1 93 ? 15.125 -10.398 -2.863 1 98.94 93 LEU B CA 1
ATOM 1796 C C . LEU B 1 93 ? 16.109 -9.273 -3.15 1 98.94 93 LEU B C 1
ATOM 1798 O O . LEU B 1 93 ? 16.266 -8.359 -2.336 1 98.94 93 LEU B O 1
ATOM 1802 N N . ALA B 1 94 ? 16.734 -9.312 -4.305 1 98.94 94 ALA B N 1
ATOM 1803 C CA . ALA B 1 94 ? 17.688 -8.273 -4.68 1 98.94 94 ALA B CA 1
ATOM 1804 C C . ALA B 1 94 ? 17 -6.906 -4.758 1 98.94 94 ALA B C 1
ATOM 1806 O O . ALA B 1 94 ? 17.562 -5.902 -4.312 1 98.94 94 ALA B O 1
ATOM 1807 N N . LEU B 1 95 ? 15.836 -6.852 -5.324 1 99 95 LEU B N 1
ATOM 1808 C CA . LEU B 1 95 ? 15.078 -5.613 -5.441 1 99 95 LEU B CA 1
ATOM 1809 C C . LEU B 1 95 ? 14.68 -5.082 -4.066 1 99 95 LEU B C 1
ATOM 1811 O O . LEU B 1 95 ? 14.758 -3.877 -3.818 1 99 95 LEU B O 1
ATOM 1815 N N . LEU B 1 96 ? 14.289 -5.984 -3.193 1 98.94 96 LEU B N 1
ATOM 1816 C CA . LEU B 1 96 ? 13.914 -5.582 -1.844 1 98.94 96 LEU B CA 1
ATOM 1817 C C . LEU B 1 96 ? 15.117 -5.035 -1.083 1 98.94 96 LEU B C 1
ATOM 1819 O O . LEU B 1 96 ? 15 -4.059 -0.342 1 98.94 96 LEU B O 1
ATOM 1823 N N . LEU B 1 97 ? 16.234 -5.609 -1.252 1 98.94 97 LEU B N 1
ATOM 1824 C CA . LEU B 1 97 ? 17.438 -5.137 -0.585 1 98.94 97 LEU B CA 1
ATOM 1825 C C . LEU B 1 97 ? 17.875 -3.795 -1.155 1 98.94 97 LEU B C 1
ATOM 1827 O O . LEU B 1 97 ? 18.391 -2.941 -0.423 1 98.94 97 LEU B O 1
ATOM 1831 N N . ALA B 1 98 ? 17.719 -3.623 -2.453 1 98.94 98 ALA B N 1
ATOM 1832 C CA . ALA B 1 98 ? 18 -2.322 -3.055 1 98.94 98 ALA B CA 1
ATOM 1833 C C . ALA B 1 98 ? 17.078 -1.245 -2.48 1 98.94 98 ALA B C 1
ATOM 1835 O O . ALA B 1 98 ? 17.531 -0.133 -2.191 1 98.94 98 ALA B O 1
ATOM 1836 N N . TRP B 1 99 ? 15.836 -1.537 -2.369 1 98.88 99 TRP B N 1
ATOM 1837 C CA . TRP B 1 99 ? 14.891 -0.63 -1.729 1 98.88 99 TRP B CA 1
ATOM 1838 C C . TRP B 1 99 ? 15.352 -0.271 -0.319 1 98.88 99 TRP B C 1
ATOM 1840 O O . TRP B 1 99 ? 15.32 0.898 0.071 1 98.88 99 TRP B O 1
ATOM 1850 N N . LEU B 1 100 ? 15.742 -1.312 0.428 1 98.88 100 LEU B N 1
ATOM 1851 C CA . LEU B 1 100 ? 16.172 -1.099 1.808 1 98.88 100 LEU B CA 1
ATOM 1852 C C . LEU B 1 100 ? 17.375 -0.169 1.866 1 98.88 100 LEU B C 1
ATOM 1854 O O . LEU B 1 100 ? 17.453 0.708 2.73 1 98.88 100 LEU B O 1
ATOM 1858 N N . ALA B 1 101 ? 18.266 -0.369 1.002 1 98.75 101 ALA B N 1
ATOM 1859 C CA . ALA B 1 101 ? 19.438 0.494 0.938 1 98.75 101 ALA B CA 1
ATOM 1860 C C . ALA B 1 101 ? 19.047 1.944 0.677 1 98.75 101 ALA B C 1
ATOM 1862 O O . ALA B 1 101 ? 19.562 2.861 1.32 1 98.75 101 ALA B O 1
ATOM 1863 N N . LEU B 1 102 ? 18.156 2.129 -0.273 1 98.56 102 LEU B N 1
ATOM 1864 C CA . LEU B 1 102 ? 17.688 3.471 -0.594 1 98.56 102 LEU B CA 1
ATOM 1865 C C . LEU B 1 102 ? 16.969 4.098 0.601 1 98.56 102 LEU B C 1
ATOM 1867 O O . LEU B 1 102 ? 17.188 5.273 0.911 1 98.56 102 LEU B O 1
ATOM 1871 N N . TYR B 1 103 ? 16.156 3.338 1.275 1 98.62 103 TYR B N 1
ATOM 1872 C CA . TYR B 1 103 ? 15.453 3.811 2.463 1 98.62 103 TYR B CA 1
ATOM 1873 C C . TYR B 1 103 ? 16.438 4.234 3.545 1 98.62 103 TYR B C 1
ATOM 1875 O O . TYR B 1 103 ? 16.328 5.328 4.102 1 98.62 103 TYR B O 1
ATOM 1883 N N . LEU B 1 104 ? 17.438 3.381 3.859 1 98.38 104 LEU B N 1
ATOM 1884 C CA . LEU B 1 104 ? 18.375 3.621 4.949 1 98.38 104 LEU B CA 1
ATOM 1885 C C . LEU B 1 104 ? 19.281 4.812 4.637 1 98.38 104 LEU B C 1
ATOM 1887 O O . LEU B 1 104 ? 19.641 5.574 5.535 1 98.38 104 LEU B O 1
ATOM 1891 N N . ARG B 1 105 ? 19.594 5.043 3.404 1 98.06 105 ARG B N 1
ATOM 1892 C CA . ARG B 1 105 ? 20.562 6.066 3.033 1 98.06 105 ARG B CA 1
ATOM 1893 C C . ARG B 1 105 ? 19.891 7.43 2.896 1 98.06 105 ARG B C 1
ATOM 1895 O O . ARG B 1 105 ? 20.5 8.461 3.182 1 98.06 105 ARG B O 1
ATOM 1902 N N . VAL B 1 106 ? 18.656 7.398 2.512 1 98.25 106 VAL B N 1
ATOM 1903 C CA . VAL B 1 106 ? 18.062 8.68 2.15 1 98.25 106 VAL B CA 1
ATOM 1904 C C . VAL B 1 106 ? 16.844 8.961 3.039 1 98.25 106 VAL B C 1
ATOM 1906 O O . VAL B 1 106 ? 16.781 9.992 3.707 1 98.25 106 VAL B O 1
ATOM 1909 N N . SER B 1 107 ? 15.906 8.055 3.096 1 98.31 107 SER B N 1
ATOM 1910 C CA . SER B 1 107 ? 14.617 8.312 3.736 1 98.31 107 SER B CA 1
ATOM 1911 C C . SER B 1 107 ? 14.758 8.375 5.254 1 98.31 107 SER B C 1
ATOM 1913 O O . SER B 1 107 ? 14.227 9.281 5.895 1 98.31 107 SER B O 1
ATOM 1915 N N . ALA B 1 108 ? 15.484 7.418 5.793 1 98.06 108 ALA B N 1
ATOM 1916 C CA . ALA B 1 108 ? 15.555 7.273 7.246 1 98.06 108 ALA B CA 1
ATOM 1917 C C . ALA B 1 108 ? 16.188 8.508 7.887 1 98.06 108 ALA B C 1
ATOM 1919 O O . ALA B 1 108 ? 15.703 9 8.906 1 98.06 108 ALA B O 1
ATOM 1920 N N . PRO B 1 109 ? 17.234 9.062 7.355 1 97.75 109 PRO B N 1
ATOM 1921 C CA . PRO B 1 109 ? 17.797 10.273 7.957 1 97.75 109 PRO B CA 1
ATOM 1922 C C . PRO B 1 109 ? 16.828 11.453 7.906 1 97.75 109 PRO B C 1
ATOM 1924 O O . PRO B 1 109 ? 16.781 12.258 8.844 1 97.75 109 PRO B O 1
ATOM 1927 N N . VAL B 1 110 ? 16.109 11.586 6.836 1 97.75 110 VAL B N 1
ATOM 1928 C CA . VAL B 1 110 ? 15.109 12.656 6.719 1 97.75 110 VAL B CA 1
ATOM 1929 C C . VAL B 1 110 ? 14 12.445 7.746 1 97.75 110 VAL B C 1
ATOM 1931 O O . VAL B 1 110 ? 13.578 13.391 8.414 1 97.75 110 VAL B O 1
ATOM 1934 N N . ASN B 1 111 ? 13.555 11.172 7.848 1 98.38 111 ASN B N 1
ATOM 1935 C CA . ASN B 1 111 ? 12.523 10.836 8.82 1 98.38 111 ASN B CA 1
ATOM 1936 C C . ASN B 1 111 ? 12.898 11.305 10.227 1 98.38 111 ASN B C 1
ATOM 1938 O O . ASN B 1 111 ? 12.086 11.898 10.93 1 98.38 111 ASN B O 1
ATOM 1942 N N . ARG B 1 112 ? 14.125 11.094 10.633 1 97.38 112 ARG B N 1
ATOM 1943 C CA . ARG B 1 112 ? 14.594 11.414 11.984 1 97.38 112 ARG B CA 1
ATOM 1944 C C . ARG B 1 112 ? 14.555 12.922 12.234 1 97.38 112 ARG B C 1
ATOM 1946 O O . ARG B 1 112 ? 14.188 13.367 13.32 1 97.38 112 ARG B O 1
ATOM 1953 N N . GLN B 1 113 ? 14.898 13.633 11.25 1 97 113 GLN B N 1
ATOM 1954 C CA . GLN B 1 113 ? 14.914 15.086 11.398 1 97 113 GLN B CA 1
ATOM 1955 C C . GLN B 1 113 ? 13.492 15.648 11.508 1 97 113 GLN B C 1
ATOM 1957 O O . GLN B 1 113 ? 13.219 16.484 12.367 1 97 113 GLN B O 1
ATOM 1962 N N . LEU B 1 114 ? 12.633 15.156 10.703 1 97.19 114 LEU B N 1
ATOM 1963 C CA . LEU B 1 114 ? 11.25 15.641 10.758 1 97.19 114 LEU B CA 1
ATOM 1964 C C . LEU B 1 114 ? 10.57 15.203 12.047 1 97.19 114 LEU B C 1
ATOM 1966 O O . LEU B 1 114 ? 9.812 15.969 12.641 1 97.19 114 LEU B O 1
ATOM 1970 N N . THR B 1 115 ? 10.859 14 12.484 1 97.5 115 THR B N 1
ATOM 1971 C CA . THR B 1 115 ? 10.312 13.5 13.742 1 97.5 115 THR B CA 1
ATOM 1972 C C . THR B 1 115 ? 10.789 14.352 14.914 1 97.5 115 THR B C 1
ATOM 1974 O O . THR B 1 115 ? 10 14.75 15.766 1 97.5 115 THR B O 1
ATOM 1977 N N . ALA B 1 116 ? 12.039 14.641 14.945 1 96.56 116 ALA B N 1
ATOM 1978 C CA . ALA B 1 116 ? 12.609 15.453 16.016 1 96.56 116 ALA B CA 1
ATOM 1979 C C . ALA B 1 116 ? 11.961 16.844 16.062 1 96.56 116 ALA B C 1
ATOM 1981 O O . ALA B 1 116 ? 11.688 17.375 17.141 1 96.56 116 ALA B O 1
ATOM 1982 N N . ALA B 1 117 ? 11.734 17.375 14.914 1 94.38 117 ALA B N 1
ATOM 1983 C CA . ALA B 1 117 ? 11.109 18.688 14.836 1 94.38 117 ALA B CA 1
ATOM 1984 C C . ALA B 1 117 ? 9.672 18.641 15.367 1 94.38 117 ALA B C 1
ATOM 1986 O O . ALA B 1 117 ? 9.258 19.531 16.109 1 94.38 117 ALA B O 1
ATOM 1987 N N . ALA B 1 118 ? 8.938 17.656 14.945 1 93.25 118 ALA B N 1
ATOM 1988 C CA . ALA B 1 118 ? 7.559 17.516 15.414 1 93.25 118 ALA B CA 1
ATOM 1989 C C . ALA B 1 118 ? 7.508 17.297 16.922 1 93.25 118 ALA B C 1
ATOM 1991 O O . ALA B 1 118 ? 6.648 17.844 17.609 1 93.25 118 ALA B O 1
ATOM 1992 N N . ASP B 1 119 ? 8.398 16.531 17.531 1 93.31 119 ASP B N 1
ATOM 1993 C CA . ASP B 1 119 ? 8.461 16.234 18.953 1 93.31 119 ASP B CA 1
ATOM 1994 C C . ASP B 1 119 ? 8.75 17.5 19.766 1 93.31 119 ASP B C 1
ATOM 1996 O O . ASP B 1 119 ? 8.234 17.656 20.875 1 93.31 119 ASP B O 1
ATOM 2000 N N . ALA B 1 120 ? 9.492 18.312 19.094 1 92.31 120 ALA B N 1
ATOM 2001 C CA . ALA B 1 120 ? 9.898 19.531 19.781 1 92.31 120 ALA B CA 1
ATOM 2002 C C . ALA B 1 120 ? 8.852 20.641 19.578 1 92.31 120 ALA B C 1
ATOM 2004 O O . ALA B 1 120 ? 8.922 21.688 20.219 1 92.31 120 ALA B O 1
ATOM 2005 N N . GLY B 1 121 ? 7.875 20.406 18.688 1 87.5 121 GLY B N 1
ATOM 2006 C CA . GLY B 1 121 ? 6.883 21.438 18.391 1 87.5 121 GLY B CA 1
ATOM 2007 C C . GLY B 1 121 ? 7.473 22.641 17.703 1 87.5 121 GLY B C 1
ATOM 2008 O O . GLY B 1 121 ? 7.027 23.766 17.938 1 87.5 121 GLY B O 1
ATOM 2009 N N . ARG B 1 122 ? 8.609 22.406 16.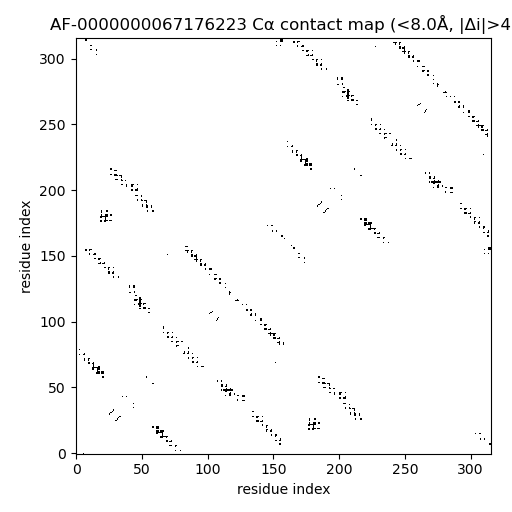953 1 82.56 122 ARG B N 1
ATOM 2010 C CA . ARG B 1 122 ? 9.32 23.5 16.328 1 82.56 122 ARG B CA 1
ATOM 2011 C C . ARG B 1 122 ? 9.117 23.5 14.812 1 82.56 122 ARG B C 1
ATOM 2013 O O . ARG B 1 122 ? 8.891 22.438 14.211 1 82.56 122 ARG B O 1
ATOM 2020 N N . SER B 1 123 ? 9.094 24.734 14.406 1 82.75 123 SER B N 1
ATOM 2021 C CA . SER B 1 123 ? 9.18 24.844 12.953 1 82.75 123 SER B CA 1
ATOM 2022 C C . SER B 1 123 ? 10.586 24.516 12.453 1 82.75 123 SER B C 1
ATOM 2024 O O . SER B 1 123 ? 11.555 24.609 13.203 1 82.75 123 SER B O 1
ATOM 2026 N N . LEU B 1 124 ? 10.609 23.891 11.375 1 88.19 124 LEU B N 1
ATOM 2027 C CA . LEU B 1 124 ? 11.875 23.609 10.703 1 88.19 124 LEU B CA 1
ATOM 2028 C C . LEU B 1 124 ? 12.023 24.438 9.445 1 88.19 124 LEU B C 1
ATOM 2030 O O . LEU B 1 124 ? 11.242 24.297 8.5 1 88.19 124 LEU B O 1
ATOM 2034 N N . VAL B 1 125 ? 12.945 25.344 9.461 1 88.31 125 VAL B N 1
ATOM 2035 C CA . VAL B 1 125 ? 13.141 26.281 8.359 1 88.31 125 VAL B CA 1
ATOM 2036 C C . VAL B 1 125 ? 13.375 25.516 7.062 1 88.31 125 VAL B C 1
ATOM 2038 O O . VAL B 1 125 ? 12.922 25.938 5.996 1 88.31 125 VAL B O 1
ATOM 2041 N N . ASN B 1 126 ? 13.961 24.359 7.141 1 92.38 126 ASN B N 1
ATOM 2042 C CA . ASN B 1 126 ? 14.266 23.594 5.938 1 92.38 126 ASN B CA 1
ATOM 2043 C C . ASN B 1 126 ? 13.344 22.391 5.785 1 92.38 126 ASN B C 1
ATOM 2045 O O . ASN B 1 126 ? 13.703 21.406 5.148 1 92.38 126 ASN B O 1
ATOM 2049 N N . GLY B 1 127 ? 12.234 22.516 6.426 1 93.06 127 GLY B N 1
ATOM 2050 C CA . GLY B 1 127 ? 11.312 21.391 6.41 1 93.06 127 GLY B CA 1
ATOM 2051 C C . GLY B 1 127 ? 10.906 20.969 5.012 1 93.06 127 GLY B C 1
ATOM 2052 O O . GLY B 1 127 ? 10.906 19.781 4.684 1 93.06 127 GLY B O 1
ATOM 2053 N N . ARG B 1 128 ? 10.609 21.922 4.207 1 93.5 128 ARG B N 1
ATOM 2054 C CA . ARG B 1 128 ? 10.188 21.641 2.838 1 93.5 128 ARG B CA 1
ATOM 2055 C C . ARG B 1 128 ? 11.328 21.031 2.027 1 93.5 128 ARG B C 1
ATOM 2057 O O . ARG B 1 128 ? 11.117 20.125 1.229 1 93.5 128 ARG B O 1
ATOM 2064 N N . ALA B 1 129 ? 12.453 21.547 2.244 1 94.88 129 ALA B N 1
ATOM 2065 C CA . ALA B 1 129 ? 13.617 21.016 1.543 1 94.88 129 ALA B CA 1
ATOM 2066 C C . ALA B 1 129 ? 13.883 19.562 1.939 1 94.88 129 ALA B C 1
ATOM 2068 O O . ALA B 1 129 ? 14.266 18.75 1.1 1 94.88 129 ALA B O 1
ATOM 2069 N N . LEU B 1 130 ? 13.742 19.266 3.199 1 95.25 130 LEU B N 1
ATOM 2070 C CA . LEU B 1 130 ? 13.891 17.891 3.678 1 95.25 130 LEU B CA 1
ATOM 2071 C C . LEU B 1 130 ? 12.859 16.969 3.027 1 95.25 130 LEU B C 1
ATOM 2073 O O . LEU B 1 130 ? 13.195 15.891 2.553 1 95.25 130 LEU B O 1
ATOM 2077 N N . GLN B 1 131 ? 11.625 17.484 3.006 1 96 131 GLN B N 1
ATOM 2078 C CA . GLN B 1 131 ? 10.57 16.703 2.385 1 96 131 GLN B CA 1
ATOM 2079 C C . GLN B 1 131 ? 10.844 16.469 0.902 1 96 131 GLN B C 1
ATOM 2081 O O . GLN B 1 131 ? 10.562 15.398 0.368 1 96 131 GLN B O 1
ATOM 2086 N N . GLU B 1 132 ? 11.383 17.406 0.231 1 96.69 132 GLU B N 1
ATOM 2087 C CA . GLU B 1 132 ? 11.727 17.281 -1.183 1 96.69 132 GLU B CA 1
ATOM 2088 C C . GLU B 1 132 ? 12.805 16.219 -1.394 1 96.69 132 GLU B C 1
ATOM 2090 O O . GLU B 1 132 ? 12.766 15.477 -2.377 1 96.69 132 GLU B O 1
ATOM 2095 N N . LYS B 1 133 ? 13.75 16.203 -0.538 1 96.62 133 LYS B N 1
ATOM 2096 C CA . LYS B 1 133 ? 14.773 15.164 -0.587 1 96.62 133 LYS B CA 1
ATOM 2097 C C . LYS B 1 133 ? 14.156 13.773 -0.46 1 96.62 133 LYS B C 1
ATOM 2099 O O . LYS B 1 133 ? 14.539 12.852 -1.187 1 96.62 133 LYS B O 1
ATOM 2104 N N . TRP B 1 134 ? 13.266 13.656 0.469 1 97.56 134 TRP B N 1
ATOM 2105 C CA . TRP B 1 134 ? 12.516 12.414 0.667 1 97.56 134 TRP B CA 1
ATOM 2106 C C . TRP B 1 134 ? 11.719 12.055 -0.581 1 97.56 134 TRP B C 1
ATOM 2108 O O . TRP B 1 134 ? 11.75 10.906 -1.033 1 97.56 134 TRP B O 1
ATOM 2118 N N . ASP B 1 135 ? 11.078 12.984 -1.182 1 97.81 135 ASP B N 1
ATOM 2119 C CA . ASP B 1 135 ? 10.195 12.797 -2.33 1 97.81 135 ASP B CA 1
ATOM 2120 C C . ASP B 1 135 ? 10.992 12.414 -3.574 1 97.81 135 ASP B C 1
ATOM 2122 O O . ASP B 1 135 ? 10.469 11.742 -4.473 1 97.81 135 ASP B O 1
ATOM 2126 N N . HIS B 1 136 ? 12.211 12.773 -3.592 1 97.44 136 HIS B N 1
ATOM 2127 C CA . HIS B 1 136 ? 13.047 12.539 -4.762 1 97.44 136 HIS B CA 1
ATOM 2128 C C . HIS B 1 136 ? 13.258 11.039 -4.988 1 97.44 136 HIS B C 1
ATOM 2130 O O . HIS B 1 136 ? 13.414 10.602 -6.133 1 97.44 136 HIS B O 1
ATOM 2136 N N . VAL B 1 137 ? 13.148 10.258 -3.965 1 98.44 137 VAL B N 1
ATOM 2137 C CA . VAL B 1 137 ? 13.469 8.844 -4.125 1 98.44 137 VAL B CA 1
ATOM 2138 C C . VAL B 1 137 ? 12.195 8.008 -4.02 1 98.44 137 VAL B C 1
ATOM 2140 O O . VAL B 1 137 ? 12.227 6.793 -4.207 1 98.44 137 VAL B O 1
ATOM 2143 N N . ILE B 1 138 ? 11.062 8.641 -3.775 1 98.75 138 ILE B N 1
ATOM 2144 C CA . ILE B 1 138 ? 9.852 7.887 -3.461 1 98.75 138 ILE B CA 1
ATOM 2145 C C . ILE B 1 138 ? 9.375 7.133 -4.699 1 98.75 138 ILE B C 1
ATOM 2147 O O . ILE B 1 138 ? 8.859 6.02 -4.594 1 98.75 138 ILE B O 1
ATOM 2151 N N . GLY B 1 139 ? 9.547 7.68 -5.906 1 98.69 139 GLY B N 1
ATOM 2152 C CA . GLY B 1 139 ? 9.203 6.988 -7.137 1 98.69 139 GLY B CA 1
ATOM 2153 C C . GLY B 1 139 ? 10.031 5.738 -7.371 1 98.69 139 GLY B C 1
ATOM 2154 O O . GLY B 1 139 ? 9.5 4.688 -7.723 1 98.69 139 GLY B O 1
ATOM 2155 N N . ALA B 1 140 ? 11.344 5.895 -7.188 1 98.81 140 ALA B N 1
ATOM 2156 C CA . ALA B 1 140 ? 12.242 4.754 -7.332 1 98.81 140 ALA B CA 1
ATOM 2157 C C . ALA B 1 140 ? 11.914 3.66 -6.32 1 98.81 140 ALA B C 1
ATOM 2159 O O . ALA B 1 140 ? 11.938 2.471 -6.648 1 98.81 140 ALA B O 1
ATOM 2160 N N . ARG B 1 141 ? 11.625 4.07 -5.129 1 98.88 141 ARG B N 1
ATOM 2161 C CA . ARG B 1 141 ? 11.234 3.119 -4.094 1 98.88 141 ARG B CA 1
ATOM 2162 C C . ARG B 1 141 ? 9.977 2.355 -4.496 1 98.88 141 ARG B C 1
ATOM 2164 O O . ARG B 1 141 ? 9.922 1.131 -4.367 1 98.88 141 ARG B O 1
ATOM 2171 N N . ALA B 1 142 ? 8.992 3.023 -5.012 1 98.88 142 ALA B N 1
ATOM 2172 C CA . ALA B 1 142 ? 7.746 2.393 -5.434 1 98.88 142 ALA B CA 1
ATOM 2173 C C . ALA B 1 142 ? 7.988 1.398 -6.566 1 98.88 142 ALA B C 1
ATOM 2175 O O . ALA B 1 142 ? 7.441 0.294 -6.559 1 98.88 142 ALA B O 1
ATOM 2176 N N . VAL B 1 143 ? 8.828 1.759 -7.496 1 98.94 143 VAL B N 1
ATOM 2177 C CA . VAL B 1 143 ? 9.117 0.911 -8.648 1 98.94 143 VAL B CA 1
ATOM 2178 C C . VAL B 1 143 ? 9.836 -0.357 -8.188 1 98.94 143 VAL B C 1
ATOM 2180 O O . VAL B 1 143 ? 9.5 -1.46 -8.625 1 98.94 143 VAL B O 1
ATOM 2183 N N . LEU B 1 144 ? 10.805 -0.21 -7.305 1 98.94 144 LEU B N 1
ATOM 2184 C CA . LEU B 1 144 ? 11.547 -1.354 -6.785 1 98.94 144 LEU B CA 1
ATOM 2185 C C . LEU B 1 144 ? 10.609 -2.334 -6.086 1 98.94 144 LEU B C 1
ATOM 2187 O O . LEU B 1 144 ? 10.68 -3.543 -6.32 1 98.94 144 LEU B O 1
ATOM 2191 N N . GLN B 1 145 ? 9.758 -1.812 -5.297 1 98.94 145 GLN B N 1
ATOM 2192 C CA . GLN B 1 145 ? 8.82 -2.654 -4.562 1 98.94 145 GLN B CA 1
ATOM 2193 C C . GLN B 1 145 ? 7.832 -3.334 -5.512 1 98.94 145 GLN B C 1
ATOM 2195 O O . GLN B 1 145 ? 7.535 -4.52 -5.359 1 98.94 145 GLN B O 1
ATOM 2200 N N . GLY B 1 146 ? 7.293 -2.555 -6.473 1 98.94 146 GLY B N 1
ATOM 2201 C CA . GLY B 1 146 ? 6.375 -3.137 -7.441 1 98.94 146 GLY B CA 1
ATOM 2202 C C . GLY B 1 146 ? 7 -4.25 -8.258 1 98.94 146 GLY B C 1
ATOM 2203 O O . GLY B 1 146 ? 6.371 -5.281 -8.5 1 98.94 146 GLY B O 1
ATOM 2204 N N . ALA B 1 147 ? 8.219 -4.027 -8.664 1 98.94 147 ALA B N 1
ATOM 2205 C CA . ALA B 1 147 ? 8.945 -5.055 -9.406 1 98.94 147 ALA B CA 1
ATOM 2206 C C . ALA B 1 147 ? 9.18 -6.293 -8.539 1 98.94 147 ALA B C 1
ATOM 2208 O O . ALA B 1 147 ? 9.141 -7.418 -9.039 1 98.94 147 ALA B O 1
ATOM 2209 N N . ALA B 1 148 ? 9.469 -6.074 -7.289 1 98.94 148 ALA B N 1
ATOM 2210 C CA . ALA B 1 148 ? 9.641 -7.203 -6.379 1 98.94 148 ALA B CA 1
ATOM 2211 C C . ALA B 1 148 ? 8.352 -8.008 -6.25 1 98.94 148 ALA B C 1
ATOM 2213 O O . ALA B 1 148 ? 8.383 -9.242 -6.277 1 98.94 148 ALA B O 1
ATOM 2214 N N . VAL B 1 149 ? 7.207 -7.355 -6.125 1 99 149 VAL B N 1
ATOM 2215 C CA . VAL B 1 149 ? 5.922 -8.047 -6.047 1 99 149 VAL B CA 1
ATOM 2216 C C . VAL B 1 149 ? 5.695 -8.859 -7.32 1 99 149 VAL B C 1
ATOM 2218 O O . VAL B 1 149 ? 5.277 -10.016 -7.262 1 99 149 VAL B O 1
ATOM 2221 N N . ALA B 1 150 ? 6.012 -8.25 -8.438 1 98.94 150 ALA B N 1
ATOM 2222 C CA . ALA B 1 150 ? 5.852 -8.953 -9.711 1 98.94 150 ALA B CA 1
ATOM 2223 C C . ALA B 1 150 ? 6.73 -10.203 -9.758 1 98.94 150 ALA B C 1
ATOM 2225 O O . ALA B 1 150 ? 6.277 -11.273 -10.172 1 98.94 150 ALA B O 1
ATOM 2226 N N . ALA B 1 151 ? 7.945 -10.078 -9.344 1 98.94 151 ALA B N 1
ATOM 2227 C CA . ALA B 1 151 ? 8.859 -11.219 -9.328 1 98.94 151 ALA B CA 1
ATOM 2228 C C . ALA B 1 151 ? 8.352 -12.32 -8.406 1 98.94 151 ALA B C 1
ATOM 2230 O O . ALA B 1 151 ? 8.453 -13.508 -8.727 1 98.94 151 ALA B O 1
ATOM 2231 N N . LEU B 1 152 ? 7.828 -11.969 -7.273 1 98.94 152 LEU B N 1
ATOM 2232 C CA . LEU B 1 152 ? 7.293 -12.945 -6.328 1 98.94 152 LEU B CA 1
ATOM 2233 C C . LEU B 1 152 ? 6.066 -13.641 -6.906 1 98.94 152 LEU B C 1
ATOM 2235 O O . LEU B 1 152 ? 5.84 -14.82 -6.637 1 98.94 152 LEU B O 1
ATOM 2239 N N . CYS B 1 153 ? 5.277 -12.906 -7.691 1 98.88 153 CYS B N 1
ATOM 2240 C CA . CYS B 1 153 ? 4.164 -13.547 -8.391 1 98.88 153 CYS B CA 1
ATOM 2241 C C . CYS B 1 153 ? 4.668 -14.602 -9.367 1 98.88 153 CYS B C 1
ATOM 2243 O O . CYS B 1 153 ? 4.031 -15.641 -9.547 1 98.88 153 CYS B O 1
ATOM 2245 N N . VAL B 1 154 ? 5.785 -14.352 -9.992 1 98.44 154 VAL B N 1
ATOM 2246 C CA . VAL B 1 154 ? 6.375 -15.328 -10.906 1 98.44 154 VAL B CA 1
ATOM 2247 C C . VAL B 1 154 ? 6.793 -16.578 -10.133 1 98.44 154 VAL B C 1
ATOM 2249 O O . VAL B 1 154 ? 6.621 -17.703 -10.617 1 98.44 154 VAL B O 1
ATOM 2252 N N . VAL B 1 155 ? 7.285 -16.406 -8.93 1 98.19 155 VAL B N 1
ATOM 2253 C CA . VAL B 1 155 ? 7.633 -17.562 -8.102 1 98.19 155 VAL B CA 1
ATOM 2254 C C . VAL B 1 155 ? 6.41 -18.453 -7.918 1 98.19 155 VAL B C 1
ATOM 2256 O O . VAL B 1 155 ? 6.516 -19.688 -7.98 1 98.19 155 VAL B O 1
ATOM 2259 N N . LEU B 1 156 ? 5.266 -17.859 -7.738 1 98 156 LEU B N 1
ATOM 2260 C CA . LEU B 1 156 ? 4.023 -18.594 -7.523 1 98 156 LEU B CA 1
ATOM 2261 C C . LEU B 1 156 ? 3.553 -19.25 -8.82 1 98 156 LEU B C 1
ATOM 2263 O O . LEU B 1 156 ? 2.996 -20.359 -8.797 1 98 156 LEU B O 1
ATOM 2267 N N . ALA B 1 157 ? 3.836 -18.641 -9.914 1 96.5 157 ALA B N 1
ATOM 2268 C CA . ALA B 1 157 ? 3.223 -19.016 -11.188 1 96.5 157 ALA B CA 1
ATOM 2269 C C . ALA B 1 157 ? 4.004 -20.141 -11.867 1 96.5 157 ALA B C 1
ATOM 2271 O O . ALA B 1 157 ? 3.508 -20.781 -12.797 1 96.5 157 ALA B O 1
ATOM 2272 N N . VAL B 1 158 ? 5.23 -20.406 -11.438 1 93.5 158 VAL B N 1
ATOM 2273 C CA . VAL B 1 158 ? 6.062 -21.406 -12.117 1 93.5 158 VAL B CA 1
ATOM 2274 C C . VAL B 1 158 ? 6.348 -22.578 -11.188 1 93.5 158 VAL B C 1
ATOM 2276 O O . VAL B 1 158 ? 6.281 -22.438 -9.961 1 93.5 158 VAL B O 1
#

Foldseek 3Di:
DPLLVLLLVLLVQLLVLLVVQLVVLCCCQPPVVVVLVVDDQLVNLQVLLVVLVVCVVPSVVSLVSNLVSLVVNLVSCVVVVPVQLNVLSVLLNVLSVVLVVCCVVFVNVLNVVSNVCNVVSHGDPCSVVSVVSNNVCSVVSSVSSVSSSVSSVSSNVD/DPLLVLLLVLLVQLLVLLVVQLVVLCCCQPPVVVVLVVDDQLVNLQVLLVVLVVCVVPSVVSLVSNLVSLVVNLVSCVVVVPVQLNVLSVLLNVLSVVLVVCCVVFVNVLNVVSNVCNVVSHGDPCSVVSVVSNNVCSVVSSVSSVSSSVSSVSSNVD

Solvent-accessible surface area (backbone atoms only — not comparable to full-atom values): 14714 Å² total; per-residue (Å²): 128,63,65,64,55,54,37,46,53,27,34,49,46,14,38,56,16,37,24,35,56,20,5,34,28,42,41,39,49,68,15,44,48,62,21,53,70,74,49,58,66,65,42,44,38,43,46,50,6,32,30,34,52,38,33,73,68,53,51,54,56,38,48,49,42,14,49,51,23,24,49,50,26,28,57,51,27,58,71,69,66,43,60,72,35,25,53,25,20,46,50,18,37,52,30,48,50,52,39,49,49,51,38,61,71,49,40,48,60,46,36,54,52,34,24,53,30,35,77,66,73,45,85,54,95,57,42,65,60,47,50,49,60,44,55,69,46,29,56,59,44,19,50,30,34,48,51,20,44,53,25,33,46,45,33,36,57,97,129,63,65,64,57,53,37,46,53,26,34,50,46,15,37,57,16,36,25,34,56,20,5,33,29,42,41,39,50,68,16,46,48,63,20,53,71,73,48,56,66,65,41,43,36,43,48,49,6,33,30,34,49,38,32,72,67,54,50,54,55,37,48,49,42,14,51,53,23,25,48,48,27,29,58,51,26,57,73,70,67,43,60,73,34,25,54,25,20,45,49,20,38,53,29,48,51,51,38,49,49,51,38,61,72,49,40,48,59,46,36,51,53,34,24,54,30,33,75,67,73,46,83,54,95,56,41,64,60,44,50,48,60,44,56,68,47,29,56,58,43,18,49,30,34,48,50,20,42,52,25,32,45,47,34,37,57,95